Protein AF-A0AAD4LFK9-F1 (afdb_monomer_lite)

Sequence (210 aa):
TTLLSSLNGTLADVFTIARNAVVAPTNGTGQPLILGDGSAGNPASIGIAVLIANWTGLCGENYAAVATTQVEYLFGPAVPKTEDGAISHRVSEVSSGALDSVYMVPPFLAYYGITSGNQSMLQEAYNWWVKLYRSYLSNTSVGGLWRHTVLGVNGTDKGHWSTGNAWAAAGMLCVLGTLKSSSFSRNFEGQIKDLGDWVAEIHSVMYPNL

Secondary structure (DSSP, 8-state):
-PPPHHHHHHTHHHHHHHHHHHHS---SSS--SSSS-SBSSHHHHHHHHHHHHHHHT--SS-HHHHHHHHHHHHHSTTS-B-TTSPBPSBSSS--TT-TTHHHHSHHHHHHHHHHTT-HHHHHHHHHHIIIIIIHHTEEGGGTSEEPSB-S-SS--B----HHHHHHHHHHHHHHHHHHHHSTTGGGGHHHHHHHHHHHHHHHHHHGGG-

Radius of gyration: 17.34 Å; chains: 1; bounding box: 46×36×46 Å

Structure (mmCIF, N/CA/C/O backbone):
data_AF-A0AAD4LFK9-F1
#
_entry.id   AF-A0AAD4LFK9-F1
#
loop_
_atom_site.group_PDB
_atom_site.id
_atom_site.type_symbol
_atom_site.label_atom_id
_atom_site.label_alt_id
_atom_site.label_comp_id
_atom_site.label_asym_id
_atom_site.label_entity_id
_atom_site.label_seq_id
_atom_site.pdbx_PDB_ins_code
_atom_site.Cartn_x
_atom_site.Cartn_y
_atom_site.Cartn_z
_atom_site.occupancy
_atom_site.B_iso_or_equiv
_atom_site.auth_seq_id
_atom_site.auth_comp_id
_atom_site.auth_asym_id
_atom_site.auth_atom_id
_atom_site.pdbx_PDB_model_num
ATOM 1 N N . THR A 1 1 ? -20.722 -5.242 18.296 1.00 45.94 1 THR A N 1
ATOM 2 C CA . THR A 1 1 ? -21.266 -6.423 17.591 1.00 45.94 1 THR A CA 1
ATOM 3 C C . THR A 1 1 ? -20.275 -7.542 17.778 1.00 45.94 1 THR A C 1
ATOM 5 O O . THR A 1 1 ? -19.135 -7.392 17.372 1.00 45.94 1 THR A O 1
ATOM 8 N N . THR A 1 2 ? -20.643 -8.598 18.494 1.00 49.62 2 THR A N 1
ATOM 9 C CA . THR A 1 2 ? -19.771 -9.753 18.741 1.00 49.62 2 THR A CA 1
ATOM 10 C C . THR A 1 2 ? -19.582 -10.517 17.428 1.00 49.62 2 THR A C 1
ATOM 12 O O . THR A 1 2 ? -20.572 -10.872 16.789 1.00 49.62 2 THR A O 1
ATOM 15 N N . LEU A 1 3 ? -18.334 -10.731 17.000 1.00 56.16 3 LEU A N 1
ATOM 16 C CA . LEU A 1 3 ? -17.994 -11.568 15.843 1.00 56.16 3 LEU A CA 1
ATOM 17 C C . LEU A 1 3 ? -18.657 -12.951 15.955 1.00 56.16 3 LEU A C 1
ATOM 19 O O . LEU A 1 3 ? -18.637 -13.567 17.021 1.00 56.16 3 LEU A O 1
ATOM 23 N N . LEU A 1 4 ? -19.194 -13.463 14.843 1.00 59.72 4 LEU A N 1
ATOM 24 C CA . LEU A 1 4 ? -19.623 -14.862 14.735 1.00 59.72 4 LEU A CA 1
ATOM 25 C C . LEU A 1 4 ? -18.446 -15.787 15.091 1.00 59.72 4 LEU A C 1
ATOM 27 O O . LEU A 1 4 ? -17.321 -15.579 14.637 1.00 59.72 4 LEU A O 1
ATOM 31 N N . SER A 1 5 ? -18.701 -16.829 15.882 1.00 58.75 5 SER A N 1
ATOM 32 C CA . SER A 1 5 ? -17.669 -17.750 16.385 1.00 58.75 5 SER A CA 1
ATOM 33 C C . SER A 1 5 ? -16.844 -18.425 15.280 1.00 58.75 5 SER A C 1
ATOM 35 O O . SER A 1 5 ? -15.667 -18.710 15.488 1.00 58.75 5 SER A O 1
ATOM 37 N N . SER A 1 6 ? -17.422 -18.625 14.092 1.00 60.66 6 SER A N 1
ATOM 38 C CA . SER A 1 6 ? -16.736 -19.163 12.911 1.00 60.66 6 SER A CA 1
ATOM 39 C C . SER A 1 6 ? -15.707 -18.197 12.311 1.00 60.66 6 SER A C 1
ATOM 41 O O . SER A 1 6 ? -14.614 -18.626 11.950 1.00 60.66 6 SER A O 1
ATOM 43 N N . LEU A 1 7 ? -16.014 -16.895 12.271 1.00 63.47 7 LEU A N 1
ATOM 44 C CA . LEU A 1 7 ? -15.090 -15.843 11.827 1.00 63.47 7 LEU A CA 1
ATOM 45 C C . LEU A 1 7 ? -13.902 -15.692 12.787 1.00 63.47 7 LEU A C 1
ATOM 47 O O . LEU A 1 7 ? -12.786 -15.410 12.355 1.00 63.47 7 LEU A O 1
ATOM 51 N N . ASN A 1 8 ? -14.129 -15.929 14.082 1.00 66.56 8 ASN A N 1
ATOM 52 C CA . ASN A 1 8 ? -13.075 -15.896 15.095 1.00 66.56 8 ASN A CA 1
ATOM 53 C C . ASN A 1 8 ? -12.045 -17.028 14.908 1.00 66.56 8 ASN A C 1
ATOM 55 O O . ASN A 1 8 ? -10.863 -16.824 15.158 1.00 66.56 8 ASN A O 1
ATOM 59 N N . GLY A 1 9 ? -12.476 -18.202 14.428 1.00 72.00 9 GLY A N 1
ATOM 60 C CA . GLY A 1 9 ? -11.576 -19.317 14.118 1.00 72.00 9 GLY A CA 1
ATOM 61 C C . GLY A 1 9 ? -10.715 -19.064 12.879 1.00 72.00 9 GLY A C 1
ATOM 62 O O . GLY A 1 9 ? -9.516 -19.316 12.904 1.00 72.00 9 GLY A O 1
ATOM 63 N N . THR A 1 10 ? -11.297 -18.508 11.811 1.00 80.50 10 THR A N 1
ATOM 64 C CA . THR A 1 10 ? -10.566 -18.222 10.562 1.00 80.50 10 THR A CA 1
ATOM 65 C C . THR A 1 10 ? -9.585 -17.056 10.675 1.00 80.50 10 THR A C 1
ATOM 67 O O . THR A 1 10 ? -8.617 -17.001 9.926 1.00 80.50 10 THR A O 1
ATOM 70 N N . LEU A 1 11 ? -9.837 -16.111 11.587 1.00 86.12 11 LEU A N 1
ATOM 71 C CA . LEU A 1 11 ? -9.004 -14.919 11.791 1.00 86.12 11 LEU A CA 1
ATOM 72 C C . LEU A 1 11 ? -8.080 -15.029 13.009 1.00 86.12 11 LEU A C 1
ATOM 74 O O . LEU A 1 11 ? -7.423 -14.049 13.351 1.00 86.12 11 LEU A O 1
ATOM 78 N N . ALA A 1 12 ? -8.009 -16.192 13.664 1.00 86.50 12 ALA A N 1
ATOM 79 C CA . ALA A 1 12 ? -7.273 -16.363 14.917 1.00 86.50 12 ALA A CA 1
ATOM 80 C C . ALA A 1 12 ? -5.802 -15.917 14.813 1.00 86.50 12 ALA A C 1
ATOM 82 O O . ALA A 1 12 ? -5.316 -15.181 15.676 1.00 86.50 12 ALA A O 1
ATOM 83 N N . ASP A 1 13 ? -5.121 -16.285 13.727 1.00 88.81 13 ASP A N 1
ATOM 84 C CA . ASP A 1 13 ? -3.730 -15.888 13.489 1.00 88.81 13 ASP A CA 1
ATOM 85 C C . ASP A 1 13 ? -3.608 -14.380 13.233 1.00 88.81 13 ASP A C 1
ATOM 87 O O . ASP A 1 13 ? -2.748 -13.717 13.812 1.00 88.81 13 ASP A O 1
ATOM 91 N N . VAL A 1 14 ? -4.523 -13.803 12.446 1.00 89.00 14 VAL A N 1
ATOM 92 C CA . VAL A 1 14 ? -4.570 -12.356 12.160 1.00 89.00 14 VAL A CA 1
ATOM 93 C C . VAL A 1 14 ? -4.784 -11.556 13.445 1.00 89.00 14 VAL A C 1
ATOM 95 O O . VAL A 1 14 ? -4.096 -10.567 13.690 1.00 89.00 14 VAL A O 1
ATOM 98 N N . PHE A 1 15 ? -5.702 -12.000 14.302 1.00 89.81 15 PHE A N 1
ATOM 99 C CA . PHE A 1 15 ? -5.966 -11.380 15.597 1.00 89.81 15 PHE A CA 1
ATOM 100 C C . PHE A 1 15 ? -4.790 -11.527 16.559 1.00 89.81 15 PHE A C 1
ATOM 102 O O . PHE A 1 15 ? -4.507 -10.601 17.317 1.00 89.81 15 PHE A O 1
ATOM 109 N N . THR A 1 16 ? -4.076 -12.651 16.512 1.00 89.81 16 THR A N 1
ATOM 110 C CA . THR A 1 16 ? -2.860 -12.855 17.307 1.00 89.81 16 THR A CA 1
ATOM 111 C C . THR A 1 16 ? -1.756 -11.895 16.872 1.00 89.81 16 THR A C 1
ATOM 113 O O . THR A 1 16 ? -1.166 -11.224 17.716 1.00 89.81 16 THR A O 1
ATOM 116 N N . ILE A 1 17 ? -1.530 -11.752 15.563 1.00 88.12 17 ILE A N 1
ATOM 117 C CA . ILE A 1 17 ? -0.579 -10.783 15.003 1.00 88.12 17 ILE A CA 1
ATOM 118 C C . ILE A 1 17 ? -0.957 -9.355 15.416 1.00 88.12 17 ILE A C 1
ATOM 120 O O . ILE A 1 17 ? -0.107 -8.619 15.914 1.00 88.12 17 ILE A O 1
ATOM 124 N N . ALA A 1 18 ? -2.230 -8.977 15.266 1.00 87.75 18 ALA A N 1
ATOM 125 C CA . ALA A 1 18 ? -2.712 -7.645 15.621 1.00 87.75 18 ALA A CA 1
ATOM 126 C C . ALA A 1 18 ? -2.507 -7.333 17.110 1.00 87.75 18 ALA A C 1
ATOM 128 O O . ALA A 1 18 ? -2.005 -6.262 17.442 1.00 87.75 18 ALA A O 1
ATOM 129 N N . ARG A 1 19 ? -2.844 -8.269 18.008 1.00 87.81 19 ARG A N 1
ATOM 130 C CA . ARG A 1 19 ? -2.604 -8.105 19.450 1.00 87.81 19 ARG A CA 1
ATOM 131 C C . ARG A 1 19 ? -1.126 -7.926 19.744 1.00 87.81 19 ARG A C 1
ATOM 133 O O . ARG A 1 19 ? -0.772 -6.956 20.398 1.00 87.81 19 ARG A O 1
ATOM 140 N N . ASN A 1 20 ? -0.279 -8.813 19.225 1.00 86.56 20 ASN A N 1
ATOM 141 C CA . ASN A 1 20 ? 1.163 -8.763 19.461 1.00 86.56 20 ASN A CA 1
ATOM 142 C C . ASN A 1 20 ? 1.777 -7.439 18.991 1.00 86.56 20 ASN A C 1
ATOM 144 O O . ASN A 1 20 ? 2.646 -6.902 19.670 1.00 86.56 20 ASN A O 1
ATOM 148 N N . ALA A 1 21 ? 1.304 -6.900 17.866 1.00 82.94 21 ALA A N 1
ATOM 149 C CA . ALA A 1 21 ? 1.759 -5.615 17.346 1.00 82.94 21 ALA A CA 1
ATOM 150 C C . ALA A 1 21 ? 1.307 -4.428 18.213 1.00 82.94 21 ALA A C 1
ATOM 152 O O . ALA A 1 21 ? 2.062 -3.480 18.385 1.00 82.94 21 ALA A O 1
ATOM 153 N N . VAL A 1 22 ? 0.095 -4.476 18.777 1.00 81.94 22 VAL A N 1
ATOM 154 C CA . VAL A 1 22 ? -0.440 -3.394 19.621 1.00 81.94 22 VAL A CA 1
ATOM 155 C C . VAL A 1 22 ? 0.156 -3.402 21.031 1.00 81.94 22 VAL A C 1
ATOM 157 O O . VAL A 1 22 ? 0.395 -2.336 21.591 1.00 81.94 22 VAL A O 1
ATOM 160 N N . VAL A 1 23 ? 0.426 -4.580 21.605 1.00 78.62 23 VAL A N 1
ATOM 161 C CA . VAL A 1 23 ? 1.016 -4.692 22.954 1.00 78.62 23 VAL A CA 1
ATOM 162 C C . VAL A 1 23 ? 2.539 -4.570 22.961 1.00 78.62 23 VAL A C 1
ATOM 164 O O . VAL A 1 23 ? 3.144 -4.490 24.033 1.00 78.62 23 VAL A O 1
ATOM 167 N N . ALA A 1 24 ? 3.180 -4.590 21.788 1.00 70.44 24 ALA A N 1
ATOM 168 C CA . ALA A 1 24 ? 4.609 -4.344 21.684 1.00 70.44 24 ALA A CA 1
ATOM 169 C C . ALA A 1 24 ? 4.929 -2.947 22.252 1.00 70.44 24 ALA A C 1
ATOM 171 O O . ALA A 1 24 ? 4.166 -2.011 22.012 1.00 70.44 24 ALA A O 1
ATOM 172 N N . PRO A 1 25 ? 6.034 -2.764 23.000 1.00 56.56 25 PRO A N 1
ATOM 173 C CA . PRO A 1 25 ? 6.361 -1.470 23.591 1.00 56.56 25 PRO A CA 1
ATOM 174 C C . PRO A 1 25 ? 6.602 -0.405 22.511 1.00 56.56 25 PRO A C 1
ATOM 176 O O . PRO A 1 25 ? 7.711 -0.254 22.006 1.00 56.56 25 PRO A O 1
ATOM 179 N N . THR A 1 26 ? 5.574 0.362 22.157 1.00 58.59 26 THR A N 1
ATOM 180 C CA . THR A 1 26 ? 5.714 1.580 21.358 1.00 58.59 26 THR A CA 1
ATOM 181 C C . THR A 1 26 ? 5.963 2.734 22.324 1.00 58.59 26 THR A C 1
ATOM 183 O O . THR A 1 26 ? 5.065 3.129 23.068 1.00 58.59 26 THR A O 1
ATOM 186 N N . ASN A 1 27 ? 7.184 3.273 22.359 1.00 46.53 27 ASN A N 1
ATOM 187 C CA . ASN A 1 27 ? 7.588 4.355 23.273 1.00 46.53 27 ASN A CA 1
ATOM 188 C C . ASN A 1 27 ? 7.007 5.741 22.889 1.00 46.53 27 ASN A C 1
ATOM 190 O O . ASN A 1 27 ? 7.732 6.734 22.857 1.00 46.53 27 ASN A O 1
ATOM 194 N N . GLY A 1 28 ? 5.704 5.829 22.607 1.00 52.28 28 GLY A N 1
ATOM 195 C CA . GLY A 1 28 ? 4.981 7.087 22.397 1.00 52.28 28 GLY A CA 1
ATOM 196 C C . GLY A 1 28 ? 4.265 7.211 21.050 1.00 52.28 28 GLY A C 1
ATOM 197 O O . GLY A 1 28 ? 4.300 6.316 20.208 1.00 52.28 28 GLY A O 1
ATOM 198 N N . THR A 1 29 ? 3.596 8.352 20.871 1.00 55.44 29 THR A N 1
ATOM 199 C CA . THR A 1 29 ? 2.957 8.768 19.617 1.00 55.44 29 THR A CA 1
ATOM 200 C C . THR A 1 29 ? 4.002 8.975 18.515 1.00 55.44 29 THR A C 1
ATOM 202 O O . THR A 1 29 ? 5.110 9.444 18.769 1.00 55.44 29 THR A O 1
ATOM 205 N N . GLY A 1 30 ? 3.655 8.617 17.276 1.00 61.88 30 GLY A N 1
ATOM 206 C CA . GLY A 1 30 ? 4.554 8.718 16.122 1.00 61.88 30 GLY A CA 1
ATOM 207 C C . GLY A 1 30 ? 5.675 7.671 16.089 1.00 61.88 30 GLY A C 1
ATOM 208 O O . GLY A 1 30 ? 6.791 8.001 15.699 1.00 61.88 30 GLY A O 1
ATOM 209 N N . GLN A 1 31 ? 5.403 6.431 16.503 1.00 71.81 31 GLN A N 1
ATOM 210 C CA . GLN A 1 31 ? 6.317 5.284 16.384 1.00 71.81 31 GLN A CA 1
ATOM 211 C C . GLN A 1 31 ? 5.733 4.219 15.439 1.00 71.81 31 GLN A C 1
ATOM 213 O O . GLN A 1 31 ? 4.508 4.127 15.320 1.00 71.81 31 GLN A O 1
ATOM 218 N N . PRO A 1 32 ? 6.569 3.402 14.773 1.00 77.44 32 PRO A N 1
ATOM 219 C CA . PRO A 1 32 ? 6.080 2.287 13.977 1.00 77.44 32 PRO A CA 1
ATOM 220 C C . PRO A 1 32 ? 5.526 1.158 14.860 1.00 77.44 32 PRO A C 1
ATOM 222 O O . PRO A 1 32 ? 5.941 0.987 16.004 1.00 77.44 32 PRO A O 1
ATOM 225 N N . LEU A 1 33 ? 4.655 0.329 14.279 1.00 79.00 33 LEU A N 1
ATOM 226 C CA . LEU A 1 33 ? 4.078 -0.885 14.873 1.00 79.00 33 LEU A CA 1
ATOM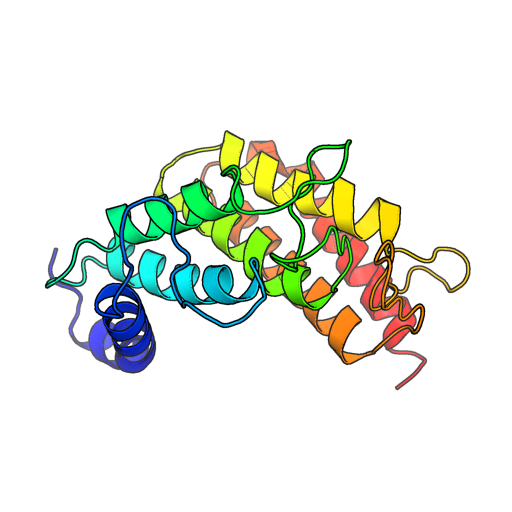 227 C C . LEU A 1 33 ? 5.133 -1.883 15.369 1.00 79.00 33 LEU A C 1
ATOM 229 O O . LEU A 1 33 ? 4.883 -2.636 16.303 1.00 79.00 33 LEU A O 1
ATOM 233 N N . ILE A 1 34 ? 6.306 -1.901 14.735 1.00 78.69 34 ILE A N 1
ATOM 234 C CA . ILE A 1 34 ? 7.463 -2.687 15.159 1.00 78.69 34 ILE A CA 1
ATOM 235 C C . ILE A 1 34 ? 8.686 -1.774 15.183 1.00 78.69 34 ILE A C 1
ATOM 237 O O . ILE A 1 34 ? 9.024 -1.144 14.180 1.00 78.69 34 ILE A O 1
ATOM 241 N N . LEU A 1 35 ? 9.361 -1.728 16.333 1.00 72.62 35 LEU A N 1
ATOM 242 C CA . LEU A 1 35 ? 10.608 -0.991 16.519 1.00 72.62 35 LEU A CA 1
ATOM 243 C C . LEU A 1 35 ? 11.819 -1.795 16.029 1.00 72.62 35 LEU A C 1
ATOM 245 O O . LEU A 1 35 ? 11.855 -3.018 16.128 1.00 72.62 35 LEU A O 1
ATOM 249 N N . GLY A 1 36 ? 12.854 -1.083 15.580 1.00 68.06 36 GLY A N 1
ATOM 250 C CA . GLY A 1 36 ? 14.185 -1.659 15.350 1.00 68.06 36 GLY A CA 1
ATOM 251 C C . GLY A 1 36 ? 14.397 -2.351 14.003 1.00 68.06 36 GLY A C 1
ATOM 252 O O . GLY A 1 36 ? 15.495 -2.836 13.759 1.00 68.06 36 GLY A O 1
ATOM 253 N N . ASP A 1 37 ? 13.406 -2.350 13.110 1.00 63.00 37 ASP A N 1
ATOM 254 C CA . ASP A 1 37 ? 13.526 -3.002 11.797 1.00 63.00 37 ASP A CA 1
ATOM 255 C C . ASP A 1 37 ? 14.393 -2.211 10.792 1.00 63.00 37 ASP A C 1
ATOM 257 O O . ASP A 1 37 ? 14.810 -2.715 9.754 1.00 63.00 37 ASP A O 1
ATOM 261 N N . GLY A 1 38 ? 14.662 -0.928 11.061 1.00 68.75 38 GLY A N 1
ATOM 262 C CA . GLY A 1 38 ? 15.404 -0.050 10.141 1.00 68.75 38 GLY A CA 1
ATOM 263 C C . GLY A 1 38 ? 14.660 0.279 8.832 1.00 68.75 38 GLY A C 1
ATOM 264 O O . GLY A 1 38 ? 15.111 1.142 8.071 1.00 68.75 38 GLY A O 1
ATOM 265 N N . SER A 1 39 ? 13.509 -0.357 8.587 1.00 74.44 39 SER A N 1
ATOM 266 C CA . SER A 1 39 ? 12.544 -0.036 7.539 1.00 74.44 39 SER A CA 1
ATOM 267 C C . SER A 1 39 ? 11.357 0.731 8.117 1.00 74.44 39 SER A C 1
ATOM 269 O O . SER A 1 39 ? 10.773 0.339 9.125 1.00 74.44 39 SER A O 1
ATOM 271 N N . ALA A 1 40 ? 10.970 1.814 7.450 1.00 74.25 40 ALA A N 1
ATOM 272 C CA . ALA A 1 40 ? 9.732 2.524 7.736 1.00 74.25 40 ALA A CA 1
ATOM 273 C C . ALA A 1 40 ? 8.511 1.802 7.146 1.00 74.25 40 ALA A C 1
ATOM 275 O O . ALA A 1 40 ? 7.401 1.933 7.662 1.00 74.25 40 ALA A O 1
ATOM 276 N N . GLY A 1 41 ? 8.712 1.044 6.061 1.00 74.12 41 GLY A N 1
ATOM 277 C CA . GLY A 1 41 ? 7.631 0.422 5.305 1.00 74.12 41 GLY A CA 1
ATOM 278 C C . GLY A 1 41 ? 7.171 -0.917 5.869 1.00 74.12 41 GLY A C 1
ATOM 279 O O . GLY A 1 41 ? 5.972 -1.172 5.914 1.00 74.12 41 GLY A O 1
ATOM 280 N N . ASN A 1 42 ? 8.091 -1.764 6.333 1.00 79.62 42 ASN A N 1
ATOM 281 C CA . ASN A 1 42 ? 7.749 -3.112 6.796 1.00 79.62 42 ASN A CA 1
ATOM 282 C C . ASN A 1 42 ? 6.744 -3.125 7.961 1.00 79.62 42 ASN A C 1
ATOM 284 O O . ASN A 1 42 ? 5.785 -3.899 7.874 1.00 79.62 42 ASN A O 1
ATOM 288 N N . PRO A 1 43 ? 6.852 -2.254 8.990 1.00 83.31 43 PRO A N 1
ATOM 289 C CA . PRO A 1 43 ? 5.854 -2.207 10.057 1.00 83.31 43 PRO A CA 1
ATOM 290 C C . PRO A 1 43 ? 4.435 -1.909 9.549 1.00 83.31 43 PRO A C 1
ATOM 292 O O . PRO A 1 43 ? 3.465 -2.407 10.115 1.00 83.31 43 PRO A O 1
ATOM 295 N N . ALA A 1 44 ? 4.294 -1.160 8.448 1.00 85.38 44 ALA A N 1
ATOM 296 C CA . ALA A 1 44 ? 2.993 -0.820 7.873 1.00 85.38 44 ALA A CA 1
ATOM 297 C C . ALA A 1 44 ? 2.223 -2.048 7.358 1.00 85.38 44 ALA A C 1
ATOM 299 O O . ALA A 1 44 ? 0.998 -2.081 7.458 1.00 85.38 44 ALA A O 1
ATOM 300 N N . SER A 1 45 ? 2.920 -3.087 6.886 1.00 86.12 45 SER A N 1
ATOM 301 C CA . SER A 1 45 ? 2.285 -4.310 6.369 1.00 86.12 45 SER A CA 1
ATOM 302 C C . SER A 1 45 ? 1.441 -5.038 7.422 1.00 86.12 45 SER A C 1
ATOM 304 O O . SER A 1 45 ? 0.354 -5.540 7.131 1.00 86.12 45 SER A O 1
ATOM 306 N N . ILE A 1 46 ? 1.893 -5.010 8.678 1.00 87.62 46 ILE A N 1
ATOM 307 C CA . ILE A 1 46 ? 1.195 -5.581 9.837 1.00 87.62 46 ILE A CA 1
ATOM 308 C C . ILE A 1 46 ? -0.043 -4.753 10.194 1.00 87.62 46 ILE A C 1
ATOM 310 O O . ILE A 1 46 ? -1.017 -5.276 10.739 1.00 87.62 46 ILE A O 1
ATOM 314 N N . GLY A 1 47 ? -0.058 -3.475 9.813 1.00 86.69 47 GLY A N 1
ATOM 315 C CA . GLY A 1 47 ? -1.185 -2.578 10.017 1.00 86.69 47 GLY A CA 1
ATOM 316 C C . GLY A 1 47 ? -2.482 -3.073 9.373 1.00 86.69 47 GLY A C 1
ATOM 317 O O . GLY A 1 47 ? -3.556 -2.768 9.881 1.00 86.69 47 GLY A O 1
ATOM 318 N N . ILE A 1 48 ? -2.423 -3.905 8.326 1.00 89.62 48 ILE A N 1
ATOM 319 C CA . ILE A 1 48 ? -3.624 -4.530 7.743 1.00 89.62 48 ILE A CA 1
ATOM 320 C C . ILE A 1 48 ? -4.301 -5.463 8.759 1.00 89.62 48 ILE A C 1
ATOM 322 O O . ILE A 1 48 ? -5.521 -5.421 8.908 1.00 89.62 48 ILE A O 1
ATOM 326 N N . ALA A 1 49 ? -3.530 -6.256 9.513 1.00 89.50 49 ALA A N 1
ATOM 327 C CA . ALA A 1 49 ? -4.074 -7.119 10.562 1.00 89.50 49 ALA A CA 1
ATOM 328 C C . ALA A 1 49 ? -4.718 -6.295 11.689 1.00 89.50 49 ALA A C 1
ATOM 330 O O . ALA A 1 49 ? -5.807 -6.628 12.158 1.00 89.50 49 ALA A O 1
ATOM 331 N N . VAL A 1 50 ? -4.085 -5.179 12.069 1.00 89.19 50 VAL A N 1
ATOM 332 C CA . VAL A 1 50 ? -4.615 -4.222 13.057 1.00 89.19 50 VAL A CA 1
ATOM 333 C C . VAL A 1 50 ? -5.930 -3.598 12.571 1.00 89.19 50 VAL A C 1
ATOM 335 O O . VAL A 1 50 ? -6.896 -3.520 13.330 1.00 89.19 50 VAL A O 1
ATOM 338 N N . LEU A 1 51 ? -6.015 -3.221 11.293 1.00 89.44 51 LEU A N 1
ATOM 339 C CA . LEU A 1 51 ? -7.238 -2.689 10.688 1.00 89.44 51 LEU A CA 1
ATOM 340 C C . LEU A 1 51 ? -8.364 -3.727 10.629 1.00 89.44 51 LEU A C 1
ATOM 342 O O . LEU A 1 51 ? -9.509 -3.388 10.923 1.00 89.44 51 LEU A O 1
ATOM 346 N N . ILE A 1 52 ? -8.058 -4.987 10.305 1.00 89.00 52 ILE A N 1
ATOM 347 C CA . ILE A 1 52 ? -9.036 -6.087 10.329 1.00 89.00 52 ILE A CA 1
ATOM 348 C C . ILE A 1 52 ? -9.531 -6.331 11.759 1.00 89.00 52 ILE A C 1
ATOM 350 O O . ILE A 1 52 ? -10.737 -6.450 11.976 1.00 89.00 52 ILE A O 1
ATOM 354 N N . ALA A 1 53 ? -8.633 -6.362 12.746 1.00 88.00 53 ALA A N 1
ATOM 355 C CA . ALA A 1 53 ? -9.001 -6.486 14.156 1.00 88.00 53 ALA A CA 1
ATOM 356 C C . ALA A 1 53 ? -9.943 -5.354 14.598 1.00 88.00 53 ALA A C 1
ATOM 358 O O . ALA A 1 53 ? -10.980 -5.617 15.207 1.00 88.00 53 ALA A O 1
ATOM 359 N N . ASN A 1 54 ? -9.643 -4.112 14.208 1.00 88.31 54 ASN A N 1
ATOM 360 C CA . ASN A 1 54 ? -10.508 -2.968 14.480 1.00 88.31 54 ASN A CA 1
ATOM 361 C C . ASN A 1 54 ? -11.882 -3.098 13.798 1.00 88.31 54 ASN A C 1
ATOM 363 O O . ASN A 1 54 ? -12.918 -2.979 14.447 1.00 88.31 54 ASN A O 1
ATOM 367 N N . TRP A 1 55 ? -11.895 -3.372 12.490 1.00 86.25 55 TRP A N 1
ATOM 368 C CA . TRP A 1 55 ? -13.117 -3.446 11.684 1.00 86.25 55 TRP A CA 1
ATOM 369 C C . TRP A 1 55 ? -14.065 -4.553 12.150 1.00 86.25 55 TRP A C 1
ATOM 371 O O . TRP A 1 55 ? -15.283 -4.388 12.151 1.00 86.25 55 TRP A O 1
ATOM 381 N N . THR A 1 56 ? -13.502 -5.676 12.586 1.00 86.19 56 THR A N 1
ATOM 382 C CA . THR A 1 56 ? -14.272 -6.816 13.084 1.00 86.19 56 THR A CA 1
ATOM 383 C C . THR A 1 56 ? -14.708 -6.667 14.547 1.00 86.19 56 THR A C 1
ATOM 385 O O . THR A 1 56 ? -15.534 -7.447 15.021 1.00 86.19 56 THR A O 1
ATOM 388 N N . GLY A 1 57 ? -14.223 -5.644 15.257 1.00 83.44 57 GLY A N 1
ATOM 389 C CA . GLY A 1 57 ? -14.599 -5.363 16.641 1.00 83.44 57 GLY A CA 1
ATOM 390 C C . GLY A 1 57 ? -13.892 -6.251 17.665 1.00 83.44 57 GLY A C 1
ATOM 391 O O . GLY A 1 57 ? -14.480 -6.565 18.703 1.00 83.44 57 GLY A O 1
ATOM 392 N N . LEU A 1 58 ? -12.653 -6.671 17.385 1.00 84.00 58 LEU A N 1
ATOM 393 C CA . LEU A 1 58 ? -11.818 -7.367 18.360 1.00 84.00 58 LEU A CA 1
ATOM 394 C C . LEU A 1 58 ? -11.649 -6.488 19.607 1.00 84.00 58 LEU A C 1
ATOM 396 O O . LEU A 1 58 ? -11.258 -5.327 19.523 1.00 84.00 58 LEU A O 1
ATOM 400 N N . CYS A 1 59 ? -11.958 -7.038 20.776 1.00 80.94 59 CYS A N 1
ATOM 401 C CA . CYS A 1 59 ? -11.856 -6.333 22.048 1.00 80.94 59 CYS A CA 1
ATOM 402 C C . CYS A 1 59 ? -10.457 -6.466 22.678 1.00 80.94 59 CYS A C 1
ATOM 404 O O . CYS A 1 59 ? -9.663 -7.330 22.299 1.00 80.94 59 CYS A O 1
ATOM 406 N N . GLY A 1 60 ? -10.177 -5.605 23.660 1.00 81.06 60 GLY A N 1
ATOM 407 C CA . GLY A 1 60 ? -8.973 -5.651 24.498 1.00 81.06 60 GLY A CA 1
ATOM 408 C C . GLY A 1 60 ? -7.987 -4.512 24.259 1.00 81.06 60 GLY A C 1
ATOM 409 O O . GLY A 1 60 ? -7.303 -4.136 25.196 1.00 81.06 60 GLY A O 1
ATOM 410 N N . GLU A 1 61 ? -7.969 -3.916 23.064 1.00 83.56 61 GLU A N 1
ATOM 411 C CA . GLU A 1 61 ? -6.986 -2.893 22.688 1.00 83.56 61 GLU A CA 1
ATOM 412 C C . GLU A 1 61 ? -7.592 -1.808 21.786 1.00 83.56 61 GLU A C 1
ATOM 414 O O . GLU A 1 61 ? -8.634 -2.014 21.156 1.00 83.56 61 GLU A O 1
ATOM 419 N N . ASN A 1 62 ? -6.926 -0.651 21.682 1.00 85.31 62 ASN A N 1
ATOM 420 C CA . ASN A 1 62 ? -7.335 0.438 20.787 1.00 85.31 62 ASN A CA 1
ATOM 421 C C . ASN A 1 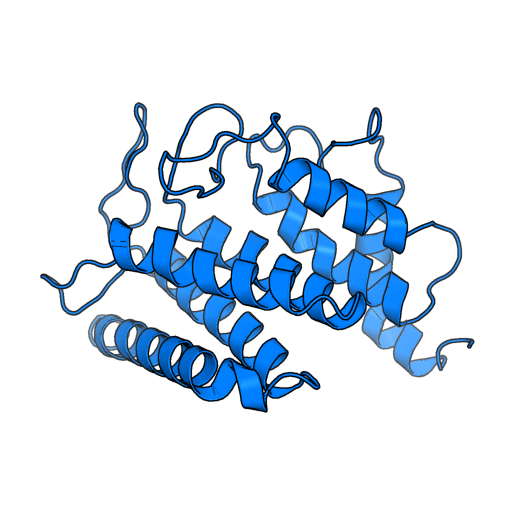62 ? -6.663 0.325 19.407 1.00 85.31 62 ASN A C 1
ATOM 423 O O . ASN A 1 62 ? -5.791 1.117 19.045 1.00 85.31 62 ASN A O 1
ATOM 427 N N . TYR A 1 63 ? -7.093 -0.666 18.626 1.00 87.44 63 TYR A N 1
ATOM 428 C CA . TYR A 1 63 ? -6.546 -0.944 17.294 1.00 87.44 63 TYR A CA 1
ATOM 429 C C . TYR A 1 63 ? -6.644 0.258 16.337 1.00 87.44 63 TYR A C 1
ATOM 431 O O . TYR A 1 63 ? -5.719 0.500 15.563 1.00 87.44 63 TYR A O 1
ATOM 439 N N . ALA A 1 64 ? -7.729 1.040 16.405 1.00 85.75 64 ALA A N 1
ATOM 440 C CA . ALA A 1 64 ? -7.891 2.247 15.594 1.00 85.75 64 ALA A CA 1
ATOM 441 C C . ALA A 1 64 ? -6.797 3.286 15.878 1.00 85.75 64 ALA A C 1
ATOM 443 O O . ALA A 1 64 ? -6.167 3.775 14.944 1.00 85.75 64 ALA A O 1
ATOM 444 N N . ALA A 1 65 ? -6.542 3.600 17.154 1.00 85.69 65 ALA A N 1
ATOM 445 C CA . ALA A 1 65 ? -5.525 4.582 17.525 1.00 85.69 65 ALA A CA 1
ATOM 446 C C . ALA A 1 65 ? -4.123 4.146 17.088 1.00 85.69 65 ALA A C 1
ATOM 448 O O . ALA A 1 65 ? -3.368 4.955 16.555 1.00 85.69 65 ALA A O 1
ATOM 449 N N . VAL A 1 66 ? -3.798 2.861 17.244 1.00 85.88 66 VAL A N 1
ATOM 450 C CA . VAL A 1 66 ? -2.490 2.333 16.841 1.00 85.88 66 VAL A CA 1
ATOM 451 C C . VAL A 1 66 ? -2.318 2.363 15.319 1.00 85.88 66 VAL A C 1
ATOM 453 O O . VAL A 1 66 ? -1.260 2.757 14.828 1.00 85.88 66 VAL A O 1
ATOM 456 N N . ALA A 1 67 ? -3.360 2.023 14.551 1.00 87.38 67 ALA A N 1
ATOM 457 C CA . ALA A 1 67 ? -3.326 2.163 13.096 1.00 87.38 67 ALA A CA 1
ATOM 458 C C . ALA A 1 67 ? -3.100 3.627 12.673 1.00 87.38 67 ALA A C 1
ATOM 460 O O . ALA A 1 67 ? -2.291 3.888 11.783 1.00 87.38 67 ALA A O 1
ATOM 461 N N . THR A 1 68 ? -3.750 4.584 13.343 1.00 88.25 68 THR A N 1
ATOM 462 C CA . THR A 1 68 ? -3.520 6.019 13.119 1.00 88.25 68 THR A CA 1
ATOM 463 C C . THR A 1 68 ? -2.083 6.417 13.444 1.00 88.25 68 THR A C 1
ATOM 465 O O . THR A 1 68 ? -1.452 7.096 12.642 1.00 88.25 68 THR A O 1
ATOM 468 N N . THR A 1 69 ? -1.521 5.944 14.560 1.00 86.88 69 THR A N 1
ATOM 469 C CA . THR A 1 69 ? -0.124 6.218 14.932 1.00 86.88 69 THR A CA 1
ATOM 470 C C . THR A 1 69 ? 0.869 5.710 13.882 1.00 86.88 69 THR A C 1
ATOM 472 O O . THR A 1 69 ? 1.832 6.409 13.573 1.00 86.88 69 THR A O 1
ATOM 475 N N . GLN A 1 70 ? 0.619 4.54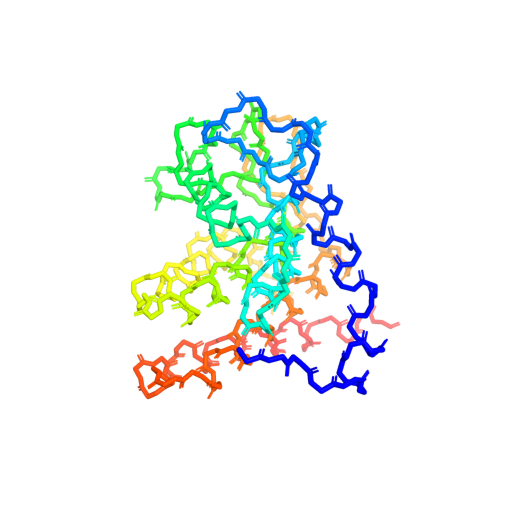9 13.266 1.00 87.06 70 GLN A N 1
ATOM 476 C CA . GLN A 1 70 ? 1.445 4.057 12.157 1.00 87.06 70 GLN A CA 1
ATOM 477 C C . GLN A 1 70 ? 1.367 4.976 10.928 1.00 87.06 70 GLN A C 1
ATOM 479 O O . GLN A 1 70 ? 2.384 5.228 10.281 1.00 87.06 70 GLN A O 1
ATOM 484 N N . VAL A 1 71 ? 0.176 5.481 10.592 1.00 87.31 71 VAL A N 1
ATOM 485 C CA . VAL A 1 71 ? 0.006 6.457 9.503 1.00 87.31 71 VAL A CA 1
ATOM 486 C C . VAL A 1 71 ? 0.749 7.754 9.836 1.00 87.31 71 VAL A C 1
ATOM 488 O O . VAL A 1 71 ? 1.528 8.243 9.022 1.00 87.31 71 VAL A O 1
ATOM 491 N N . GLU A 1 72 ? 0.578 8.287 11.044 1.00 87.44 72 GLU A N 1
ATOM 492 C CA . GLU A 1 72 ? 1.277 9.489 11.511 1.00 87.44 72 GLU A CA 1
ATOM 493 C C . GLU A 1 72 ? 2.797 9.319 11.501 1.00 87.44 72 GLU A C 1
ATOM 495 O O . GLU A 1 72 ? 3.507 10.252 11.138 1.00 87.44 72 GLU A O 1
ATOM 500 N N . TYR A 1 73 ? 3.304 8.134 11.844 1.00 85.12 73 TYR A N 1
ATOM 501 C CA . TYR A 1 73 ? 4.724 7.818 11.743 1.00 85.12 73 TYR A CA 1
ATOM 502 C C . TYR A 1 73 ? 5.216 7.906 10.294 1.00 85.12 73 TYR A C 1
ATOM 504 O O . TYR A 1 73 ? 6.183 8.616 10.023 1.00 85.12 73 TYR A O 1
ATOM 512 N N . LEU A 1 74 ? 4.517 7.250 9.360 1.00 83.75 74 LEU A N 1
ATOM 513 C CA . LEU A 1 74 ? 4.859 7.252 7.933 1.00 83.75 74 LEU A CA 1
ATOM 514 C C . LEU A 1 74 ? 4.891 8.673 7.351 1.00 83.75 74 LEU A C 1
ATOM 516 O O . LEU A 1 74 ? 5.842 9.049 6.666 1.00 83.75 74 LEU A O 1
ATOM 520 N N . PHE A 1 75 ? 3.873 9.485 7.640 1.00 84.62 75 PHE A N 1
ATOM 521 C CA . PHE A 1 75 ? 3.794 10.866 7.153 1.00 84.62 75 PHE A CA 1
ATOM 522 C C . PHE A 1 75 ? 4.575 11.867 8.013 1.00 84.62 75 PHE A C 1
ATOM 524 O O . PHE A 1 75 ? 4.766 13.015 7.602 1.00 84.62 75 PHE A O 1
ATOM 531 N N . GLY A 1 76 ? 5.076 11.445 9.168 1.00 82.94 76 GLY A N 1
ATOM 532 C CA . GLY A 1 76 ? 5.766 12.282 10.135 1.00 82.94 76 GLY A CA 1
ATOM 533 C C . GLY A 1 76 ? 7.185 12.685 9.721 1.00 82.94 76 GLY A C 1
ATOM 534 O O . GLY A 1 76 ? 7.670 12.326 8.643 1.00 82.94 76 GLY A O 1
ATOM 535 N N . PRO A 1 77 ? 7.876 13.453 10.581 1.00 79.69 77 PRO A N 1
ATOM 536 C CA . PRO A 1 77 ? 9.257 13.880 10.352 1.00 79.69 77 PRO A CA 1
ATOM 537 C C . PRO A 1 77 ? 10.276 12.748 10.550 1.00 79.69 77 PRO A C 1
ATOM 539 O O . PRO A 1 77 ? 11.420 12.881 10.131 1.00 79.69 77 PRO A O 1
ATOM 542 N N . ALA A 1 78 ? 9.873 11.648 11.194 1.00 77.56 78 ALA A N 1
ATOM 543 C CA . ALA A 1 78 ? 10.747 10.518 11.492 1.00 77.56 78 ALA A CA 1
ATOM 544 C C . ALA A 1 78 ? 11.127 9.700 10.249 1.00 77.56 78 ALA A C 1
ATOM 546 O O . ALA A 1 78 ? 12.118 8.973 10.292 1.00 77.56 78 ALA A O 1
ATOM 547 N N . VAL A 1 79 ? 10.358 9.809 9.158 1.00 79.12 79 VAL A N 1
ATOM 548 C CA . VAL A 1 79 ? 10.650 9.096 7.916 1.00 79.12 79 VAL A CA 1
ATOM 549 C C . VAL A 1 79 ? 11.080 10.081 6.826 1.00 79.12 79 VAL A C 1
ATOM 551 O O . VAL A 1 79 ? 10.320 11.006 6.507 1.00 79.12 79 VAL A O 1
ATOM 554 N N . PRO A 1 80 ? 12.282 9.901 6.238 1.00 75.38 80 PRO A N 1
ATOM 555 C CA . PRO A 1 80 ? 12.758 10.739 5.144 1.00 75.38 80 PRO A CA 1
ATOM 556 C C . PRO A 1 80 ? 11.786 10.716 3.967 1.00 75.38 80 PRO A C 1
ATOM 558 O O . PRO A 1 80 ? 11.195 9.678 3.673 1.00 75.38 80 PRO A O 1
ATOM 561 N N . LYS A 1 81 ? 11.648 11.843 3.267 1.00 76.81 81 LYS A N 1
ATOM 562 C CA . LYS A 1 81 ? 10.859 11.938 2.036 1.00 76.81 81 LYS A CA 1
ATOM 563 C C . LYS A 1 81 ? 11.718 12.499 0.907 1.00 76.81 81 LYS A C 1
ATOM 565 O O . LYS A 1 81 ? 12.612 13.304 1.159 1.00 76.81 81 LYS A O 1
ATOM 570 N N . THR A 1 82 ? 11.454 12.078 -0.321 1.00 71.56 82 THR A N 1
ATOM 571 C CA . THR A 1 82 ? 11.985 12.710 -1.532 1.00 71.56 82 THR A CA 1
ATOM 572 C C . THR A 1 82 ? 11.354 14.090 -1.740 1.00 71.56 82 THR A C 1
ATOM 574 O O . THR A 1 82 ? 10.313 14.410 -1.160 1.00 71.56 82 THR A O 1
ATOM 577 N N . GLU A 1 83 ? 11.967 14.915 -2.592 1.00 72.50 83 GLU A N 1
ATOM 578 C CA . GLU A 1 83 ? 11.482 16.271 -2.897 1.00 72.50 83 GLU A CA 1
ATOM 579 C C . GLU A 1 83 ? 10.060 16.293 -3.488 1.00 72.50 83 GLU A C 1
ATOM 581 O O . GLU A 1 83 ? 9.313 17.244 -3.277 1.00 72.50 83 GLU A O 1
ATOM 586 N N . ASP A 1 84 ? 9.650 15.229 -4.181 1.00 69.62 84 ASP A N 1
ATOM 587 C CA . ASP A 1 84 ? 8.306 15.061 -4.750 1.00 69.62 84 ASP A CA 1
ATOM 588 C C . ASP A 1 84 ? 7.272 14.484 -3.753 1.00 69.62 84 ASP A C 1
ATOM 590 O O . ASP A 1 84 ? 6.097 14.279 -4.102 1.00 69.62 84 ASP A O 1
ATOM 594 N N . GLY A 1 85 ? 7.689 14.297 -2.494 1.00 71.06 85 GLY A N 1
ATOM 595 C CA . GLY A 1 85 ? 6.838 13.974 -1.348 1.00 71.06 85 GLY A CA 1
ATOM 596 C C . GLY A 1 85 ? 6.796 12.498 -0.968 1.00 71.06 85 GLY A C 1
ATOM 597 O O . GLY A 1 85 ? 5.966 12.104 -0.148 1.00 71.06 85 GLY A O 1
ATOM 598 N N . ALA A 1 86 ? 7.666 11.669 -1.532 1.00 70.38 86 ALA A N 1
ATOM 599 C CA . ALA A 1 86 ? 7.586 10.239 -1.344 1.00 70.38 86 ALA A CA 1
ATOM 600 C C . ALA A 1 86 ? 8.437 9.730 -0.168 1.00 70.38 86 ALA A C 1
ATOM 602 O O . ALA A 1 86 ? 9.642 9.935 -0.103 1.00 70.38 86 ALA A O 1
ATOM 603 N N . ILE A 1 87 ? 7.789 9.059 0.780 1.00 75.12 87 ILE A N 1
ATOM 604 C CA . ILE A 1 87 ? 8.358 8.436 1.989 1.00 75.12 87 ILE A CA 1
ATOM 605 C C . ILE A 1 87 ? 9.394 7.345 1.620 1.00 75.12 87 ILE A C 1
ATOM 607 O O . ILE A 1 87 ? 9.222 6.498 0.741 1.00 75.12 87 ILE A O 1
ATOM 611 N N . SER A 1 88 ? 10.516 7.369 2.318 1.00 71.75 88 SER A N 1
ATOM 612 C CA . SER A 1 88 ? 11.589 6.403 2.149 1.00 71.75 88 SER A CA 1
ATOM 613 C C . SER A 1 88 ? 11.214 5.038 2.723 1.00 71.75 88 SER A C 1
ATOM 615 O O . SER A 1 88 ? 10.546 4.942 3.752 1.00 71.75 88 SER A O 1
ATOM 617 N N . HIS A 1 89 ? 11.712 3.967 2.098 1.00 71.12 89 HIS A N 1
ATOM 618 C CA . HIS A 1 89 ? 11.644 2.634 2.697 1.00 71.12 89 HIS A CA 1
ATOM 619 C C . HIS A 1 89 ? 12.479 2.536 3.975 1.00 71.12 89 HIS A C 1
ATOM 621 O O . HIS A 1 89 ? 12.085 1.848 4.910 1.00 71.12 89 HIS A O 1
ATOM 627 N N . ARG A 1 90 ? 13.642 3.197 4.020 1.00 68.38 90 ARG A N 1
ATOM 628 C CA . ARG A 1 90 ? 14.557 3.172 5.165 1.00 68.38 90 ARG A CA 1
ATOM 629 C C . ARG A 1 90 ? 14.385 4.414 6.022 1.00 68.38 90 ARG A C 1
ATOM 631 O O . ARG A 1 90 ? 14.164 5.512 5.520 1.00 68.38 90 ARG A O 1
ATOM 638 N N . VAL A 1 91 ? 14.573 4.237 7.325 1.00 65.62 91 VAL A N 1
ATOM 639 C CA . VAL A 1 91 ? 14.551 5.347 8.291 1.00 65.62 91 VAL A CA 1
ATOM 640 C C . VAL A 1 91 ? 15.853 6.156 8.286 1.00 65.62 91 VAL A C 1
ATOM 642 O O . VAL A 1 91 ? 15.858 7.313 8.684 1.00 65.62 91 VAL A O 1
ATOM 645 N N . SER A 1 92 ? 16.963 5.555 7.842 1.00 59.69 92 SER A N 1
ATOM 646 C CA . SER A 1 92 ? 18.313 6.132 7.938 1.00 59.69 92 SER A CA 1
ATOM 647 C C . SER A 1 92 ? 18.727 6.992 6.744 1.00 59.69 92 SER A C 1
ATOM 649 O O . SER A 1 92 ? 19.636 7.806 6.866 1.00 59.69 92 SER A O 1
ATOM 651 N N . GLU A 1 93 ? 18.109 6.799 5.582 1.00 55.75 93 GLU A N 1
ATOM 652 C CA . GLU A 1 93 ? 18.414 7.546 4.361 1.00 55.75 93 GLU A CA 1
ATOM 653 C C . GLU A 1 93 ? 17.194 7.574 3.440 1.00 55.75 93 GLU A C 1
ATOM 655 O O . GLU A 1 93 ? 16.280 6.758 3.583 1.00 55.75 93 GLU A O 1
ATOM 660 N N . VAL A 1 94 ? 17.189 8.491 2.469 1.00 55.50 94 VAL A N 1
ATOM 661 C CA . VAL A 1 94 ? 16.251 8.435 1.344 1.00 55.50 94 VAL A CA 1
ATOM 662 C C . VAL A 1 94 ? 16.683 7.278 0.442 1.00 55.50 94 VAL A C 1
ATOM 664 O O . VAL A 1 94 ? 17.497 7.435 -0.458 1.00 55.50 94 VAL A O 1
ATOM 667 N N . SER A 1 95 ? 16.158 6.087 0.713 1.00 54.91 95 SER A N 1
ATOM 668 C CA . SER A 1 95 ? 16.215 4.949 -0.196 1.00 54.91 95 SER A CA 1
ATOM 669 C C . SER A 1 95 ? 14.862 4.866 -0.897 1.00 54.91 95 SER A C 1
ATOM 671 O O . SER A 1 95 ? 13.999 4.045 -0.558 1.00 54.91 95 SER A O 1
ATOM 673 N N . SER A 1 96 ? 14.623 5.782 -1.828 1.00 51.09 96 SER A N 1
ATOM 674 C CA . SER A 1 96 ? 13.439 5.762 -2.682 1.00 51.09 96 SER A CA 1
ATOM 675 C C . SER A 1 96 ? 13.590 4.644 -3.707 1.00 51.09 96 SER A C 1
ATOM 677 O O . SER A 1 96 ? 13.959 4.870 -4.854 1.00 51.09 96 SER A O 1
ATOM 679 N N . GLY A 1 97 ? 13.316 3.406 -3.290 1.00 51.38 97 GLY A N 1
ATOM 680 C CA . GLY A 1 97 ? 13.194 2.348 -4.278 1.00 51.38 97 GLY A CA 1
ATOM 681 C C . GLY A 1 97 ? 13.216 0.900 -3.845 1.00 51.38 97 GLY A C 1
ATOM 682 O O . GLY A 1 97 ? 13.356 0.094 -4.744 1.00 51.38 97 GLY A O 1
ATOM 683 N N . ALA A 1 98 ? 13.089 0.512 -2.574 1.00 56.06 98 ALA A N 1
ATOM 684 C CA . ALA A 1 98 ? 12.899 -0.918 -2.312 1.00 56.06 98 ALA A CA 1
ATOM 685 C C . ALA A 1 98 ? 11.534 -1.347 -2.862 1.00 56.06 98 ALA A C 1
ATOM 687 O O . ALA A 1 98 ? 10.495 -0.905 -2.354 1.00 56.06 98 ALA A O 1
ATOM 688 N N . LEU A 1 99 ? 11.549 -2.207 -3.887 1.00 57.97 99 LEU A N 1
ATOM 689 C CA . LEU A 1 99 ? 10.349 -2.874 -4.406 1.00 57.97 99 LEU A CA 1
ATOM 690 C C . LEU A 1 99 ? 9.549 -3.577 -3.305 1.00 57.97 99 LEU A C 1
ATOM 692 O O . LEU A 1 99 ? 8.350 -3.774 -3.439 1.00 57.97 99 LEU A O 1
ATOM 696 N N . ASP A 1 100 ? 10.181 -3.914 -2.191 1.00 61.09 100 ASP A N 1
ATOM 697 C CA . ASP A 1 100 ? 9.527 -4.539 -1.051 1.00 61.09 100 ASP A CA 1
ATOM 698 C C . ASP A 1 100 ? 8.506 -3.593 -0.390 1.00 61.09 100 ASP A C 1
ATOM 700 O O . ASP A 1 100 ? 7.388 -4.000 -0.082 1.00 61.09 100 ASP A O 1
ATOM 704 N N . SER A 1 101 ? 8.800 -2.289 -0.283 1.00 64.88 101 SER A N 1
ATOM 705 C CA . SER A 1 101 ? 7.865 -1.276 0.269 1.00 64.88 101 SER A CA 1
ATOM 706 C C . SER A 1 101 ? 6.560 -1.166 -0.509 1.00 64.88 101 SER A C 1
ATOM 708 O O . SER A 1 101 ? 5.550 -0.718 0.039 1.00 64.88 101 SER A O 1
ATOM 710 N N . VAL A 1 102 ? 6.602 -1.555 -1.784 1.00 70.00 102 VAL A N 1
ATOM 711 C CA . VAL A 1 102 ? 5.490 -1.511 -2.731 1.00 70.00 102 VAL A CA 1
ATOM 712 C C . VAL A 1 102 ? 4.326 -2.366 -2.254 1.00 70.00 102 VAL A C 1
ATOM 714 O O . VAL A 1 102 ? 3.164 -2.002 -2.423 1.00 70.00 102 VAL A O 1
ATOM 717 N N . TYR A 1 103 ? 4.641 -3.480 -1.604 1.00 78.81 103 TYR A N 1
ATOM 718 C CA . TYR A 1 103 ? 3.645 -4.333 -0.985 1.00 78.81 103 TYR A CA 1
ATOM 719 C C . TYR A 1 103 ? 3.298 -3.888 0.440 1.00 78.81 103 TYR A C 1
ATOM 721 O O . TYR A 1 103 ? 2.163 -4.045 0.880 1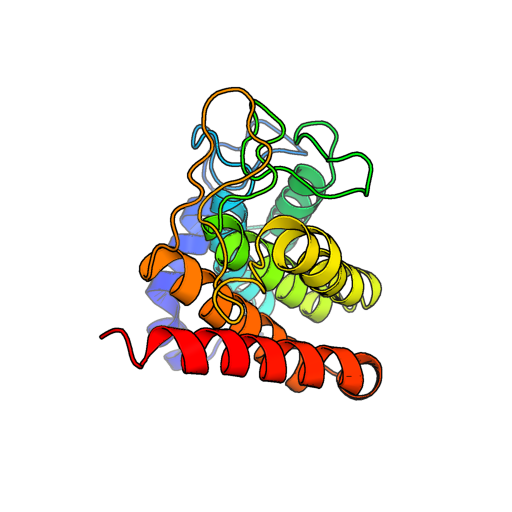.00 78.81 103 TYR A O 1
ATOM 729 N N . MET A 1 104 ? 4.251 -3.309 1.172 1.00 83.38 104 MET A N 1
ATOM 730 C CA . MET A 1 104 ? 4.063 -3.068 2.604 1.00 83.38 104 MET A CA 1
ATOM 731 C C . MET A 1 104 ? 3.223 -1.822 2.920 1.00 83.38 104 MET A C 1
ATOM 733 O O . MET A 1 104 ? 2.375 -1.869 3.808 1.00 83.38 104 MET A O 1
ATOM 737 N N . VAL A 1 105 ? 3.443 -0.704 2.216 1.00 83.75 105 VAL A N 1
ATOM 738 C CA . VAL A 1 105 ? 2.838 0.596 2.578 1.00 83.75 105 VAL A CA 1
ATOM 739 C C . VAL A 1 105 ? 1.536 0.887 1.824 1.00 83.75 105 VAL A C 1
ATOM 741 O O . VAL A 1 105 ? 0.523 1.139 2.480 1.00 83.75 105 VAL A O 1
ATOM 744 N N . PRO A 1 106 ? 1.491 0.857 0.477 1.00 87.06 106 PRO A N 1
ATOM 745 C CA . PRO A 1 106 ? 0.298 1.293 -0.244 1.00 87.06 106 PRO A CA 1
ATOM 746 C C . PRO A 1 106 ? -0.961 0.460 0.049 1.00 87.06 106 PRO A C 1
ATOM 748 O O . PRO A 1 106 ? -2.017 1.066 0.239 1.00 87.06 106 PRO A O 1
ATOM 751 N N . PRO A 1 107 ? -0.903 -0.887 0.157 1.00 89.44 107 PRO A N 1
ATOM 752 C CA . PRO A 1 107 ? -2.057 -1.670 0.592 1.00 89.44 107 PRO A CA 1
ATOM 753 C C . PRO A 1 107 ? -2.566 -1.249 1.972 1.00 89.44 107 PRO A C 1
ATOM 755 O O . PRO A 1 107 ? -3.766 -1.034 2.131 1.00 89.44 107 PRO A O 1
ATOM 758 N N . PHE A 1 108 ? -1.677 -1.044 2.948 1.00 89.94 108 PHE A N 1
ATOM 759 C CA . PHE A 1 108 ? -2.064 -0.567 4.276 1.00 89.94 108 PHE A CA 1
ATOM 760 C C . PHE A 1 108 ? -2.787 0.786 4.219 1.00 89.94 108 PHE A C 1
ATOM 762 O O . PHE A 1 108 ? -3.879 0.916 4.774 1.00 89.94 108 PHE A O 1
ATOM 769 N N . LEU A 1 109 ? -2.237 1.767 3.494 1.00 89.44 109 LEU A N 1
ATOM 770 C CA . LEU A 1 109 ? -2.863 3.085 3.334 1.00 89.44 109 LEU A CA 1
ATOM 771 C C . LEU A 1 109 ? -4.223 2.999 2.633 1.00 89.44 109 LEU A C 1
ATOM 773 O O . LEU A 1 109 ? -5.166 3.683 3.033 1.00 89.44 109 LEU A O 1
ATOM 777 N N . ALA A 1 110 ? -4.356 2.129 1.628 1.00 89.56 110 ALA A N 1
ATOM 778 C CA . ALA A 1 110 ? -5.622 1.917 0.939 1.00 89.56 110 ALA A CA 1
ATOM 779 C C . ALA A 1 110 ? -6.689 1.344 1.891 1.00 89.56 110 ALA A C 1
ATOM 781 O O . ALA A 1 110 ? -7.804 1.861 1.965 1.00 89.56 110 ALA A O 1
ATOM 782 N N . TYR A 1 111 ? -6.346 0.321 2.680 1.00 89.75 111 TYR A N 1
ATOM 783 C CA . TYR A 1 111 ? -7.250 -0.236 3.692 1.00 89.75 111 TYR A CA 1
ATOM 784 C C . TYR A 1 111 ? -7.599 0.789 4.783 1.00 89.75 111 TYR A C 1
ATOM 786 O O . TYR A 1 111 ? -8.766 0.909 5.171 1.00 89.75 111 TYR A O 1
ATOM 794 N N . TYR A 1 112 ? -6.621 1.571 5.247 1.00 89.94 112 TYR A N 1
ATOM 795 C CA . TYR A 1 112 ? -6.853 2.648 6.211 1.00 89.94 112 TYR A CA 1
ATOM 796 C C . TYR A 1 112 ? -7.820 3.696 5.642 1.00 89.94 112 TYR A C 1
ATOM 798 O O . TYR A 1 112 ? -8.774 4.092 6.310 1.00 89.94 112 TYR A O 1
ATOM 806 N N . GLY A 1 113 ? -7.634 4.106 4.384 1.00 88.00 113 GLY A N 1
ATOM 807 C CA . GLY A 1 113 ? -8.502 5.065 3.700 1.00 88.00 113 GLY A CA 1
ATOM 808 C C . GLY A 1 113 ? -9.955 4.599 3.607 1.00 88.00 113 GLY A C 1
ATOM 809 O O . GLY A 1 113 ? -10.861 5.377 3.888 1.00 88.00 113 GLY A O 1
ATOM 810 N N . ILE A 1 114 ? -10.201 3.319 3.300 1.00 88.50 114 ILE A N 1
ATOM 811 C CA . ILE A 1 114 ? -11.573 2.781 3.290 1.00 88.50 114 ILE A CA 1
ATOM 812 C C . ILE A 1 114 ? -12.167 2.753 4.695 1.00 88.50 114 ILE A C 1
ATOM 814 O O . ILE A 1 114 ? -13.273 3.247 4.903 1.00 88.50 114 ILE A O 1
ATOM 818 N N . THR A 1 115 ? -11.452 2.165 5.656 1.00 86.56 115 THR A N 1
ATOM 819 C CA . THR A 1 115 ? -11.979 1.960 7.017 1.00 86.56 115 THR A CA 1
ATOM 820 C C . THR A 1 115 ? -12.233 3.273 7.760 1.00 86.56 115 THR A C 1
ATOM 822 O O . THR A 1 115 ? -13.137 3.332 8.589 1.00 86.56 115 THR A O 1
ATOM 825 N N . SER A 1 116 ? -11.494 4.334 7.427 1.00 85.69 116 SER A N 1
ATOM 826 C CA . SER A 1 116 ? -11.689 5.691 7.955 1.00 85.69 116 SER A CA 1
ATOM 827 C C . SER A 1 116 ? -12.602 6.579 7.096 1.00 85.69 116 SER A C 1
ATOM 829 O O . SER A 1 116 ? -12.864 7.720 7.471 1.00 85.69 116 SER A O 1
ATOM 831 N N . GLY A 1 117 ? -13.079 6.098 5.941 1.00 85.62 117 GLY A N 1
ATOM 832 C CA . GLY A 1 117 ? -13.853 6.906 4.990 1.00 85.62 117 GLY A CA 1
ATOM 833 C C . GLY A 1 117 ? -13.061 8.062 4.359 1.00 85.62 117 GLY A C 1
ATOM 834 O O . GLY A 1 117 ? -13.653 9.015 3.855 1.00 85.62 117 GLY A O 1
ATOM 835 N N . ASN A 1 118 ? -11.729 8.005 4.390 1.00 86.06 118 ASN A N 1
ATOM 836 C CA . ASN A 1 118 ? -10.840 9.058 3.920 1.00 86.06 118 ASN A CA 1
ATOM 837 C C . ASN A 1 118 ? -10.422 8.825 2.459 1.00 86.06 118 ASN A C 1
ATOM 839 O O . ASN A 1 118 ? -9.438 8.141 2.166 1.00 86.06 118 ASN A O 1
ATOM 843 N N . GLN A 1 119 ? -11.158 9.443 1.532 1.00 86.62 119 GLN A N 1
ATOM 844 C 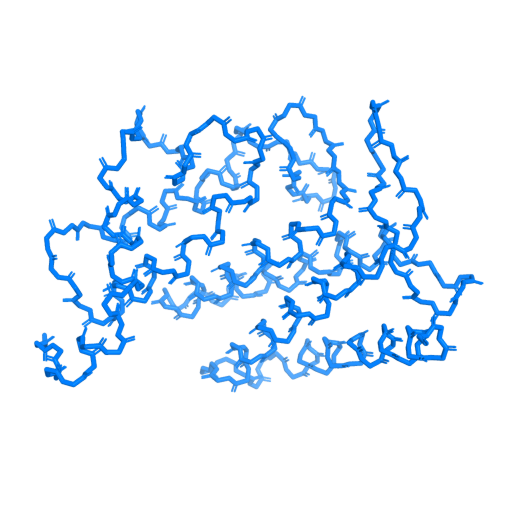CA . GLN A 1 119 ? -10.865 9.374 0.097 1.00 86.62 119 GLN A CA 1
ATOM 845 C C . GLN A 1 119 ? -9.481 9.946 -0.256 1.00 86.62 119 GLN A C 1
ATOM 847 O O . GLN A 1 119 ? -8.811 9.416 -1.143 1.00 86.62 119 GLN A O 1
ATOM 852 N N . SER A 1 120 ? -9.025 10.991 0.438 1.00 87.38 120 SER A N 1
ATOM 853 C CA . SER A 1 120 ? -7.703 11.579 0.196 1.00 87.38 120 SER A CA 1
ATOM 854 C C . SER A 1 120 ? -6.586 10.583 0.487 1.00 87.38 120 SER A C 1
ATOM 856 O O . SER A 1 120 ? -5.608 10.542 -0.248 1.00 87.38 120 SER A O 1
ATOM 858 N N . MET A 1 121 ? -6.757 9.719 1.492 1.00 86.88 121 MET A N 1
ATOM 859 C CA . MET A 1 121 ? -5.793 8.655 1.780 1.00 86.88 121 MET A CA 1
ATOM 860 C C . MET A 1 121 ? -5.750 7.590 0.677 1.00 86.88 121 MET A C 1
ATOM 862 O O . MET A 1 121 ? -4.681 7.073 0.372 1.00 86.88 121 MET A O 1
ATOM 866 N N . LEU A 1 122 ? -6.885 7.281 0.040 1.00 84.88 122 LEU A N 1
ATOM 867 C CA . LEU A 1 122 ? -6.916 6.379 -1.120 1.00 84.88 122 LEU A CA 1
ATOM 868 C C . LEU A 1 122 ? -6.174 6.976 -2.315 1.00 84.88 122 LEU A C 1
ATOM 870 O O . LEU A 1 122 ? -5.407 6.283 -2.982 1.00 84.88 122 LEU A O 1
ATOM 874 N N . GLN A 1 123 ? -6.385 8.269 -2.567 1.00 86.62 123 GLN A N 1
ATOM 875 C CA . GLN A 1 123 ? -5.652 8.979 -3.607 1.00 86.62 123 GLN A CA 1
ATOM 876 C C . GLN A 1 123 ? -4.163 9.027 -3.284 1.00 86.62 123 GLN A C 1
ATOM 878 O O . GLN A 1 123 ? -3.353 8.842 -4.184 1.00 86.62 123 GLN A O 1
ATOM 883 N N . GLU A 1 124 ? -3.798 9.215 -2.019 1.00 84.19 124 GLU A N 1
ATOM 884 C CA . GLU A 1 124 ? -2.404 9.194 -1.603 1.00 84.19 124 GLU A CA 1
ATOM 885 C C . GLU A 1 124 ? -1.799 7.805 -1.814 1.00 84.19 124 GLU A C 1
ATOM 887 O O . GLU A 1 124 ? -0.793 7.686 -2.504 1.00 84.19 124 GLU A O 1
ATOM 892 N N . ALA A 1 125 ? -2.476 6.738 -1.383 1.00 83.31 125 ALA A N 1
ATOM 893 C CA . ALA A 1 125 ? -2.056 5.367 -1.652 1.00 83.31 125 ALA A CA 1
ATOM 894 C C . ALA A 1 125 ? -1.846 5.096 -3.152 1.00 83.31 125 ALA A C 1
ATOM 896 O O . ALA A 1 125 ? -0.918 4.370 -3.490 1.00 83.31 125 ALA A O 1
ATOM 897 N N . TYR A 1 126 ? -2.651 5.688 -4.047 1.00 82.81 126 TYR A N 1
ATOM 898 C CA . TYR A 1 126 ? -2.438 5.634 -5.500 1.00 82.81 126 TYR A CA 1
ATOM 899 C C . TYR A 1 126 ? -1.263 6.506 -5.981 1.00 82.81 126 TYR A C 1
ATOM 901 O O . TYR A 1 126 ? -0.418 6.039 -6.740 1.00 82.81 126 TYR A O 1
ATOM 909 N N . ASN A 1 127 ? -1.182 7.763 -5.536 1.00 79.12 127 ASN A N 1
ATOM 910 C CA . ASN A 1 127 ? -0.120 8.707 -5.902 1.00 79.12 127 ASN A CA 1
ATOM 911 C C . ASN A 1 127 ? 1.256 8.133 -5.597 1.00 79.12 127 ASN A C 1
ATOM 913 O O . ASN A 1 127 ? 2.192 8.314 -6.367 1.00 79.12 127 ASN A O 1
ATOM 917 N N . TRP A 1 128 ? 1.345 7.410 -4.491 1.00 68.06 128 TRP A N 1
ATOM 918 C CA . TRP A 1 128 ? 2.492 6.620 -4.098 1.00 68.06 128 TRP A CA 1
ATOM 919 C C . TRP A 1 128 ? 2.984 5.685 -5.207 1.00 68.06 128 TRP A C 1
ATOM 921 O O . TRP A 1 128 ? 4.175 5.664 -5.504 1.00 68.06 128 TRP A O 1
ATOM 931 N N . TRP A 1 129 ? 2.083 4.990 -5.901 1.00 65.75 129 TRP A N 1
ATOM 932 C CA . TRP A 1 129 ? 2.442 4.149 -7.046 1.00 65.75 129 TRP A CA 1
ATOM 933 C C . TRP A 1 129 ? 3.001 4.933 -8.225 1.00 65.75 129 TRP A C 1
ATOM 935 O O . TRP A 1 129 ? 4.026 4.552 -8.796 1.00 65.75 129 TRP A O 1
ATOM 945 N N . VAL A 1 130 ? 2.329 6.027 -8.577 1.00 60.25 130 VAL A N 1
ATOM 946 C CA . VAL A 1 130 ? 2.690 6.870 -9.722 1.00 60.25 130 VAL A CA 1
ATOM 947 C C . VAL A 1 130 ? 4.029 7.565 -9.492 1.00 60.25 130 VAL A C 1
ATOM 949 O O . VAL A 1 130 ? 4.885 7.563 -10.376 1.00 60.25 130 VAL A O 1
ATOM 952 N N . LYS A 1 131 ? 4.199 8.157 -8.307 1.00 61.88 131 LYS A N 1
ATOM 953 C CA . LYS A 1 131 ? 5.329 9.020 -7.964 1.00 61.88 131 LYS A CA 1
ATOM 954 C C . LYS A 1 131 ? 6.584 8.260 -7.569 1.00 61.88 131 LYS A C 1
ATOM 956 O O . LYS A 1 131 ? 7.659 8.746 -7.881 1.00 61.88 131 LYS A O 1
ATOM 961 N N . LEU A 1 132 ? 6.478 7.093 -6.925 1.00 67.81 132 LEU A N 1
ATOM 962 C CA . LEU A 1 132 ? 7.666 6.321 -6.541 1.00 67.81 132 LEU A CA 1
ATOM 963 C C . LEU A 1 132 ? 8.029 5.244 -7.533 1.00 67.81 132 LEU A C 1
ATOM 965 O O . LEU A 1 132 ? 9.183 5.115 -7.924 1.00 67.81 132 LEU A O 1
ATOM 969 N N . TYR A 1 133 ? 7.073 4.386 -7.862 1.00 67.56 133 TYR A N 1
ATOM 970 C CA . TYR A 1 133 ? 7.462 3.100 -8.407 1.00 67.56 133 TYR A CA 1
ATOM 971 C C . TYR A 1 133 ? 7.521 3.121 -9.924 1.00 67.56 133 TYR A C 1
ATOM 973 O O . TYR A 1 133 ? 8.503 2.670 -10.512 1.00 67.56 133 TYR A O 1
ATOM 981 N N . ARG A 1 134 ? 6.530 3.727 -10.580 1.00 73.88 134 ARG A N 1
ATOM 982 C CA . ARG A 1 134 ? 6.552 3.813 -12.041 1.00 73.88 134 ARG A CA 1
ATOM 983 C C . ARG A 1 134 ? 7.593 4.810 -12.549 1.00 73.88 134 ARG A C 1
ATOM 985 O O . ARG A 1 134 ? 8.304 4.494 -13.494 1.00 73.88 134 ARG A O 1
ATOM 992 N N . SER A 1 135 ? 7.700 5.988 -11.940 1.00 76.06 135 SER A N 1
ATOM 993 C CA . SER A 1 135 ? 8.647 7.034 -12.359 1.00 76.06 135 SER A CA 1
ATOM 994 C C . SER A 1 135 ? 10.114 6.633 -12.142 1.00 76.06 135 SER A C 1
ATOM 996 O O . SER A 1 135 ? 10.945 6.889 -13.012 1.00 76.06 135 SER A O 1
ATOM 998 N N . TYR A 1 136 ? 10.438 6.002 -11.005 1.00 73.50 136 TYR A N 1
ATOM 999 C CA . TYR A 1 136 ? 11.825 5.734 -10.614 1.00 73.50 136 TYR A CA 1
ATOM 1000 C C . TYR A 1 136 ? 12.276 4.298 -10.890 1.00 73.50 136 TYR A C 1
ATOM 1002 O O . TYR A 1 136 ? 13.431 4.083 -11.273 1.00 73.50 136 TYR A O 1
ATOM 1010 N N . LEU A 1 137 ? 11.397 3.305 -10.713 1.00 74.69 137 LEU A N 1
ATOM 1011 C CA . LEU A 1 137 ? 11.780 1.891 -10.823 1.00 74.69 137 LEU A CA 1
ATOM 1012 C C . LEU A 1 137 ? 11.521 1.308 -12.200 1.00 74.69 137 LEU A C 1
ATOM 1014 O O . LEU A 1 137 ? 12.293 0.439 -12.614 1.00 74.69 137 LEU A O 1
ATOM 1018 N N . SER A 1 138 ? 10.492 1.781 -12.912 1.00 78.50 138 SER A N 1
ATOM 1019 C CA . SER A 1 138 ? 10.184 1.256 -14.240 1.00 78.50 138 SER A CA 1
ATOM 1020 C C . SER A 1 138 ? 11.360 1.458 -15.190 1.00 78.50 138 SER A C 1
ATOM 1022 O O . SER A 1 138 ? 11.929 2.546 -15.338 1.00 78.50 138 SER A O 1
ATOM 1024 N N . ASN A 1 139 ? 11.743 0.369 -15.842 1.00 78.75 139 ASN A N 1
ATOM 1025 C CA . ASN A 1 139 ? 12.750 0.359 -16.874 1.00 78.75 139 ASN A CA 1
ATOM 1026 C C . ASN A 1 139 ? 12.108 0.007 -18.217 1.00 78.75 139 ASN A C 1
ATOM 1028 O O . ASN A 1 139 ? 12.086 -1.147 -18.650 1.00 78.75 139 ASN A O 1
ATOM 1032 N N . THR A 1 140 ? 11.625 1.036 -18.909 1.00 75.31 140 THR A N 1
ATOM 1033 C CA . THR A 1 140 ? 11.004 0.898 -20.234 1.00 75.31 140 THR A CA 1
ATOM 1034 C C . THR A 1 140 ? 11.964 0.336 -21.286 1.00 75.31 140 THR A C 1
ATOM 1036 O O . THR A 1 140 ? 11.517 -0.299 -22.236 1.00 75.31 140 THR A O 1
ATOM 1039 N N . SER A 1 141 ? 13.284 0.481 -21.100 1.00 73.50 141 SER A N 1
ATOM 1040 C CA . SER A 1 141 ? 14.290 -0.063 -22.028 1.00 73.50 141 SER A CA 1
ATOM 1041 C C . SER A 1 141 ? 14.375 -1.595 -22.039 1.00 73.50 141 SER A C 1
ATOM 1043 O O . SER A 1 141 ? 14.903 -2.162 -22.990 1.00 73.50 141 SER A O 1
ATOM 1045 N N . VAL A 1 142 ? 13.829 -2.268 -21.020 1.00 73.44 142 VAL A N 1
ATOM 1046 C CA . VAL A 1 142 ? 13.743 -3.739 -20.940 1.00 73.44 142 VAL A CA 1
ATOM 1047 C C . VAL A 1 142 ? 12.292 -4.223 -20.923 1.00 73.44 142 VAL A C 1
ATOM 1049 O O . VAL A 1 142 ? 11.986 -5.269 -20.364 1.00 73.44 142 VAL A O 1
ATOM 1052 N N . GLY A 1 143 ? 11.382 -3.443 -21.509 1.00 71.75 143 GLY A N 1
ATOM 1053 C CA . GLY A 1 143 ? 9.977 -3.820 -21.656 1.00 71.75 143 GLY A CA 1
ATOM 1054 C C . GLY A 1 143 ? 9.075 -3.468 -20.474 1.00 71.75 143 GLY A C 1
ATOM 1055 O O . GLY A 1 143 ? 7.891 -3.761 -20.554 1.00 71.75 143 GLY A O 1
ATOM 1056 N N . GLY A 1 144 ? 9.588 -2.821 -19.417 1.00 75.56 144 GLY A N 1
ATOM 1057 C CA . GLY A 1 144 ? 8.767 -2.366 -18.284 1.00 75.56 144 GLY A CA 1
ATOM 1058 C C . GLY A 1 144 ? 8.997 -3.103 -16.962 1.00 75.56 144 GLY A C 1
ATOM 1059 O O . GLY A 1 144 ? 8.197 -2.944 -16.043 1.00 75.56 144 GLY A O 1
ATOM 1060 N N . LEU A 1 145 ? 10.086 -3.875 -16.822 1.00 81.31 145 LEU A N 1
ATOM 1061 C CA . LEU A 1 145 ? 10.488 -4.437 -15.523 1.00 81.31 145 LEU A CA 1
ATOM 1062 C C . LEU A 1 145 ? 10.934 -3.354 -14.549 1.00 81.31 145 LEU A C 1
ATOM 1064 O O . LEU A 1 145 ? 11.487 -2.324 -14.938 1.00 81.31 145 LEU A O 1
ATOM 1068 N N . TRP A 1 146 ? 10.717 -3.611 -13.264 1.00 81.56 146 TRP A N 1
ATOM 1069 C CA . TRP A 1 146 ? 11.051 -2.675 -12.201 1.00 81.56 146 TRP A CA 1
ATOM 1070 C C . TRP A 1 146 ? 12.393 -3.063 -11.571 1.00 81.56 146 TRP A C 1
ATOM 1072 O O . TRP A 1 146 ? 12.664 -4.241 -11.319 1.00 81.56 146 TRP A O 1
ATOM 1082 N N . ARG A 1 147 ? 13.256 -2.065 -11.361 1.00 80.19 147 ARG A N 1
ATOM 1083 C CA . ARG A 1 147 ? 14.589 -2.217 -10.749 1.00 80.19 147 ARG A CA 1
ATOM 1084 C C . ARG A 1 147 ? 14.487 -2.358 -9.236 1.00 80.19 147 ARG A C 1
ATOM 1086 O O . ARG A 1 147 ? 13.753 -1.581 -8.642 1.00 80.19 147 ARG A O 1
ATOM 1093 N N . HIS A 1 148 ? 15.263 -3.263 -8.634 1.00 71.56 148 HIS A N 1
ATOM 1094 C CA . HIS A 1 148 ? 15.164 -3.649 -7.221 1.00 71.56 148 HIS A CA 1
ATOM 1095 C C . HIS A 1 148 ? 15.285 -2.483 -6.225 1.00 71.56 148 HIS A C 1
ATOM 1097 O O . HIS A 1 148 ? 14.434 -2.375 -5.345 1.00 71.56 148 HIS A O 1
ATOM 1103 N N . THR A 1 149 ? 16.309 -1.630 -6.364 1.00 70.62 149 THR A N 1
ATOM 1104 C CA . THR A 1 149 ? 16.505 -0.395 -5.585 1.00 70.62 149 THR A CA 1
ATOM 1105 C C . THR A 1 149 ? 17.187 0.704 -6.400 1.00 70.62 149 THR A C 1
ATOM 1107 O O . THR A 1 149 ? 18.187 0.485 -7.085 1.00 70.62 149 THR A O 1
ATOM 1110 N N . VAL A 1 150 ? 16.675 1.932 -6.296 1.00 64.62 150 VAL A N 1
ATOM 1111 C CA . VAL A 1 150 ? 17.266 3.135 -6.904 1.00 64.62 150 VAL A CA 1
ATOM 1112 C C . VAL A 1 150 ? 17.391 4.252 -5.859 1.00 64.62 150 VAL A C 1
ATOM 1114 O O . VAL A 1 150 ? 16.850 4.138 -4.763 1.00 64.62 150 VAL A O 1
ATOM 1117 N N . LEU A 1 151 ? 18.146 5.307 -6.186 1.00 64.81 151 LEU A N 1
ATOM 1118 C CA . LEU A 1 151 ? 18.278 6.559 -5.413 1.00 64.81 151 LEU A CA 1
ATOM 1119 C C . LEU A 1 151 ? 18.971 6.484 -4.030 1.00 64.81 151 LEU A C 1
ATOM 1121 O O . LEU A 1 151 ? 19.191 7.530 -3.428 1.00 64.81 151 LEU A O 1
ATOM 1125 N N . GLY A 1 152 ? 19.386 5.307 -3.550 1.00 59.22 152 GLY A N 1
ATOM 1126 C CA . GLY A 1 152 ? 20.176 5.166 -2.316 1.00 59.22 152 GLY A CA 1
ATOM 1127 C C . GLY A 1 152 ? 21.639 5.611 -2.466 1.00 59.22 152 GLY A C 1
ATOM 1128 O O . GLY A 1 152 ? 22.271 5.353 -3.491 1.00 59.22 152 GLY A O 1
ATOM 1129 N N . VAL A 1 153 ? 22.203 6.240 -1.427 1.00 55.22 153 VAL A N 1
ATOM 1130 C CA . VAL A 1 153 ? 23.603 6.714 -1.425 1.00 55.22 153 VAL A CA 1
ATOM 1131 C C . VAL A 1 153 ? 24.579 5.558 -1.162 1.00 55.22 153 VAL A C 1
ATOM 1133 O O . VAL A 1 153 ? 25.673 5.542 -1.718 1.00 55.22 153 VAL A O 1
ATOM 1136 N N . ASN A 1 154 ? 24.164 4.552 -0.380 1.00 54.81 154 ASN A N 1
ATOM 1137 C CA . ASN A 1 154 ? 25.009 3.422 0.038 1.00 54.81 154 ASN A CA 1
ATOM 1138 C C . ASN A 1 154 ? 24.589 2.052 -0.527 1.00 54.81 154 ASN A C 1
ATOM 1140 O O . ASN A 1 154 ? 25.062 1.015 -0.064 1.00 54.81 154 ASN A O 1
ATOM 1144 N N . GLY A 1 155 ? 23.717 2.017 -1.535 1.00 56.97 155 GLY A N 1
ATOM 1145 C CA . GLY A 1 155 ? 23.284 0.762 -2.144 1.00 56.97 155 GLY A CA 1
ATOM 1146 C C . GLY A 1 155 ? 22.171 0.979 -3.154 1.00 56.97 155 GLY A C 1
ATOM 1147 O O . GLY A 1 155 ? 21.035 1.258 -2.783 1.00 56.97 155 GLY A O 1
ATOM 1148 N N . THR A 1 156 ? 22.504 0.843 -4.437 1.00 66.75 156 THR A N 1
ATOM 1149 C CA . THR A 1 156 ? 21.508 0.712 -5.504 1.00 66.7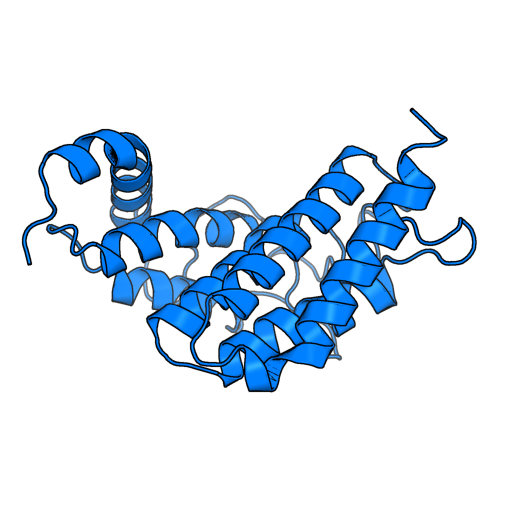5 156 THR A CA 1
ATOM 1150 C C . THR A 1 156 ? 21.720 -0.620 -6.194 1.00 66.75 156 THR A C 1
ATOM 1152 O O . THR A 1 156 ? 22.834 -0.942 -6.605 1.00 66.75 156 THR A O 1
ATOM 1155 N N . ASP A 1 157 ? 20.648 -1.386 -6.321 1.00 69.88 157 ASP A N 1
ATOM 1156 C CA . ASP A 1 157 ? 20.598 -2.590 -7.128 1.00 69.88 157 ASP A CA 1
ATOM 1157 C C . ASP A 1 157 ? 19.635 -2.356 -8.290 1.00 69.88 157 ASP A C 1
ATOM 1159 O O . ASP A 1 157 ? 18.410 -2.361 -8.155 1.00 69.88 157 ASP A O 1
ATOM 1163 N N . LYS A 1 158 ? 20.219 -2.142 -9.468 1.00 74.75 158 LYS A N 1
ATOM 1164 C CA . LYS A 1 158 ? 19.471 -1.939 -10.711 1.00 74.75 158 LYS A CA 1
ATOM 1165 C C . LYS A 1 158 ? 19.004 -3.256 -11.340 1.00 74.75 158 LYS A C 1
ATOM 1167 O O . LYS A 1 158 ? 18.443 -3.222 -12.433 1.00 74.75 158 LYS A O 1
ATOM 1172 N N . GLY A 1 159 ? 19.255 -4.391 -10.690 1.00 77.94 159 GLY A N 1
ATOM 1173 C CA . GLY A 1 159 ? 18.784 -5.701 -11.103 1.00 77.94 159 GLY A CA 1
ATOM 1174 C C . GLY A 1 159 ? 17.260 -5.786 -11.108 1.00 77.94 159 GLY A C 1
ATOM 1175 O O . GLY A 1 159 ? 16.571 -5.141 -10.318 1.00 77.94 159 GLY A O 1
ATOM 1176 N N . HIS A 1 160 ? 16.725 -6.604 -12.008 1.00 82.56 160 HIS A N 1
ATOM 1177 C CA . HIS A 1 160 ? 15.288 -6.842 -12.136 1.00 82.56 160 HIS A CA 1
ATOM 1178 C C . HIS A 1 160 ? 14.941 -8.137 -11.400 1.00 82.56 160 HIS A C 1
ATOM 1180 O O . HIS A 1 160 ? 14.858 -9.207 -11.997 1.00 82.56 160 HIS A O 1
ATOM 1186 N N . TRP A 1 161 ? 14.831 -8.063 -10.073 1.00 83.31 161 TRP A N 1
ATOM 1187 C CA . TRP A 1 161 ? 14.588 -9.250 -9.256 1.00 83.31 161 TRP A CA 1
ATOM 1188 C C . TRP A 1 161 ? 13.164 -9.762 -9.471 1.00 83.31 161 TRP A C 1
ATOM 1190 O O . TRP A 1 161 ? 12.201 -8.999 -9.334 1.00 83.31 161 TRP A O 1
ATOM 1200 N N . SER A 1 162 ? 13.025 -11.061 -9.750 1.00 83.94 162 SER A N 1
ATOM 1201 C CA . SER A 1 162 ? 11.718 -11.708 -9.924 1.00 83.94 162 SER A CA 1
ATOM 1202 C C . SER A 1 162 ? 10.831 -11.531 -8.693 1.00 83.94 162 SER A C 1
ATOM 1204 O O . SER A 1 162 ? 9.650 -11.228 -8.818 1.00 83.94 162 SER A O 1
ATOM 1206 N N . THR A 1 163 ? 11.416 -11.652 -7.500 1.00 82.88 163 THR A N 1
ATOM 1207 C CA . THR A 1 163 ? 10.717 -11.475 -6.221 1.00 82.88 163 THR A CA 1
ATOM 1208 C C . THR A 1 163 ? 10.248 -10.039 -6.012 1.00 82.88 163 THR A C 1
ATOM 1210 O O . THR A 1 163 ? 9.099 -9.826 -5.643 1.00 82.88 163 THR A O 1
ATOM 1213 N N . GLY A 1 164 ? 11.091 -9.047 -6.314 1.00 78.75 164 GLY A N 1
ATOM 1214 C CA . GLY A 1 164 ? 10.709 -7.636 -6.240 1.00 78.75 164 GLY A CA 1
ATOM 1215 C C . GLY A 1 164 ? 9.548 -7.317 -7.182 1.00 78.75 164 GLY A C 1
ATOM 1216 O O . GLY A 1 164 ? 8.553 -6.730 -6.767 1.00 78.75 164 GLY A O 1
ATOM 1217 N N . ASN A 1 165 ? 9.632 -7.754 -8.443 1.00 84.44 165 ASN A N 1
ATOM 1218 C CA . ASN A 1 165 ? 8.566 -7.536 -9.427 1.00 84.44 165 ASN A CA 1
ATOM 1219 C C . ASN A 1 165 ? 7.261 -8.248 -9.027 1.00 84.44 165 ASN A C 1
ATOM 1221 O O . ASN A 1 165 ? 6.179 -7.686 -9.203 1.00 84.44 165 ASN A O 1
ATOM 1225 N N . ALA A 1 166 ? 7.352 -9.434 -8.416 1.00 86.38 166 ALA A N 1
ATOM 1226 C CA . ALA A 1 166 ? 6.197 -10.115 -7.836 1.00 86.38 166 ALA A CA 1
ATOM 1227 C C . ALA A 1 166 ? 5.576 -9.319 -6.673 1.00 86.38 166 ALA A C 1
ATOM 1229 O O . ALA A 1 166 ? 4.353 -9.192 -6.622 1.00 86.38 166 ALA A O 1
ATOM 1230 N N . TRP A 1 167 ? 6.382 -8.724 -5.784 1.00 85.12 167 TRP A N 1
ATOM 1231 C CA . TRP A 1 167 ? 5.879 -7.843 -4.721 1.00 85.12 167 TRP A CA 1
ATOM 1232 C C . TRP A 1 167 ? 5.177 -6.601 -5.267 1.00 85.12 167 TRP A C 1
ATOM 1234 O O . TRP A 1 167 ? 4.108 -6.240 -4.769 1.00 85.12 167 TRP A O 1
ATOM 1244 N N . ALA A 1 168 ? 5.722 -5.985 -6.320 1.00 83.69 168 ALA A N 1
ATOM 1245 C CA . ALA A 1 168 ? 5.063 -4.865 -6.982 1.00 83.69 168 ALA A CA 1
ATOM 1246 C C . ALA A 1 168 ? 3.701 -5.253 -7.553 1.00 83.69 168 ALA A C 1
ATOM 1248 O O . ALA A 1 168 ? 2.702 -4.600 -7.246 1.00 83.69 168 ALA A O 1
ATOM 1249 N N . ALA A 1 169 ? 3.644 -6.335 -8.332 1.00 88.00 169 ALA A N 1
ATOM 1250 C CA . ALA A 1 169 ? 2.395 -6.810 -8.912 1.00 88.00 169 ALA A CA 1
ATOM 1251 C C . ALA A 1 169 ? 1.365 -7.176 -7.827 1.00 88.00 169 ALA A C 1
ATOM 1253 O O . ALA A 1 169 ? 0.208 -6.756 -7.899 1.00 88.00 169 ALA A O 1
ATOM 1254 N N . ALA A 1 170 ? 1.785 -7.895 -6.782 1.00 89.50 170 ALA A N 1
ATOM 1255 C CA . ALA A 1 170 ? 0.918 -8.271 -5.670 1.00 89.50 170 ALA A CA 1
ATOM 1256 C C . ALA A 1 170 ? 0.356 -7.044 -4.936 1.00 89.50 170 ALA A C 1
ATOM 1258 O O . ALA A 1 170 ? -0.845 -6.977 -4.676 1.00 89.50 170 ALA A O 1
ATOM 1259 N N . GLY A 1 171 ? 1.191 -6.041 -4.650 1.00 87.31 171 GLY A N 1
ATOM 1260 C CA . GLY A 1 171 ? 0.753 -4.837 -3.946 1.00 87.31 171 GLY A CA 1
ATOM 1261 C C . GLY A 1 171 ? -0.248 -4.022 -4.768 1.00 87.31 171 GLY A C 1
ATOM 1262 O O . GLY A 1 171 ? -1.250 -3.554 -4.219 1.00 87.31 171 GLY A O 1
ATOM 1263 N N . MET A 1 172 ? -0.039 -3.916 -6.088 1.00 87.81 172 MET A N 1
ATOM 1264 C CA . MET A 1 172 ? -0.987 -3.247 -6.987 1.00 87.81 172 MET A CA 1
ATOM 1265 C C . MET A 1 172 ? -2.330 -3.957 -6.992 1.00 87.81 172 MET A C 1
ATOM 1267 O O . MET A 1 172 ? -3.365 -3.303 -6.904 1.00 87.81 172 MET A O 1
ATOM 1271 N N . LEU A 1 173 ? -2.323 -5.291 -7.055 1.00 90.94 173 LEU A N 1
ATOM 1272 C CA . LEU A 1 173 ? -3.543 -6.092 -7.025 1.00 90.94 173 LEU A CA 1
ATOM 1273 C C . LEU A 1 173 ? -4.294 -5.940 -5.699 1.00 90.94 173 LEU A C 1
ATOM 1275 O O . LEU A 1 173 ? -5.521 -5.841 -5.714 1.00 90.94 173 LEU A O 1
ATOM 1279 N N . CYS A 1 174 ? -3.589 -5.854 -4.566 1.00 90.69 174 CYS A N 1
ATOM 1280 C CA . CYS A 1 174 ? -4.213 -5.568 -3.275 1.00 90.69 174 CYS A CA 1
ATOM 1281 C C . CYS A 1 174 ? -4.908 -4.199 -3.276 1.00 90.69 174 CYS A C 1
ATOM 1283 O O . CYS A 1 174 ? -6.083 -4.119 -2.923 1.00 90.69 174 CYS A O 1
ATOM 1285 N N . VAL A 1 175 ? -4.230 -3.133 -3.717 1.00 89.00 175 VAL A N 1
ATOM 1286 C CA . VAL A 1 175 ? -4.824 -1.783 -3.787 1.00 89.00 175 VAL A CA 1
ATOM 1287 C C . VAL A 1 175 ? -5.981 -1.737 -4.783 1.00 89.00 175 VAL A C 1
ATOM 1289 O O . VAL A 1 175 ? -7.031 -1.179 -4.476 1.00 89.00 175 VAL A O 1
ATOM 1292 N N . LEU A 1 176 ? -5.834 -2.374 -5.944 1.00 91.06 176 LEU A N 1
ATOM 1293 C CA . LEU A 1 176 ? -6.882 -2.496 -6.952 1.00 91.06 176 LEU A CA 1
ATOM 1294 C C . LEU A 1 176 ? -8.120 -3.191 -6.376 1.00 91.06 176 LEU A C 1
ATOM 1296 O O . LEU A 1 176 ? -9.234 -2.693 -6.539 1.00 91.06 176 LEU A O 1
ATOM 1300 N N . GLY A 1 177 ? -7.945 -4.319 -5.682 1.00 90.56 177 GLY A N 1
ATOM 1301 C CA . GLY A 1 177 ? -9.037 -5.051 -5.038 1.00 90.56 177 GLY A CA 1
ATOM 1302 C C . GLY A 1 177 ? -9.763 -4.203 -3.993 1.00 90.56 177 GLY A C 1
ATOM 1303 O O . GLY A 1 177 ? -10.997 -4.159 -3.972 1.00 90.56 177 GLY A O 1
ATOM 1304 N N . THR A 1 178 ? -8.996 -3.466 -3.192 1.00 89.75 178 THR A N 1
ATOM 1305 C CA . THR A 1 178 ? -9.493 -2.506 -2.202 1.00 89.75 178 THR A CA 1
ATOM 1306 C C . THR A 1 178 ? -10.303 -1.391 -2.873 1.00 89.75 178 THR A C 1
ATOM 1308 O O . THR A 1 178 ? -11.466 -1.191 -2.528 1.00 89.75 178 THR A O 1
ATOM 1311 N N . LEU A 1 179 ? -9.768 -0.730 -3.905 1.00 89.06 179 LEU A N 1
ATOM 1312 C CA . LEU A 1 179 ? -10.460 0.338 -4.638 1.00 89.06 179 LEU A CA 1
ATOM 1313 C C . LEU A 1 179 ? -11.752 -0.150 -5.303 1.00 89.06 179 LEU A C 1
ATOM 1315 O O . LEU A 1 179 ? -12.786 0.507 -5.163 1.00 89.06 179 LEU A O 1
ATOM 1319 N N . LYS A 1 180 ? -11.726 -1.317 -5.961 1.00 90.50 180 LYS A N 1
ATOM 1320 C CA . LYS A 1 180 ? -12.915 -1.923 -6.589 1.00 90.50 180 LYS A CA 1
ATOM 1321 C C . LYS A 1 180 ? -14.014 -2.243 -5.582 1.00 90.50 180 LYS A C 1
ATOM 1323 O O . LYS A 1 180 ? -15.188 -2.106 -5.909 1.00 90.50 180 LYS A O 1
ATOM 1328 N N . SER A 1 181 ? -13.635 -2.659 -4.377 1.00 89.06 181 SER A N 1
ATOM 1329 C CA . SER A 1 181 ? -14.576 -3.016 -3.309 1.00 89.06 181 SER A CA 1
ATOM 1330 C C . SER A 1 181 ? -15.030 -1.806 -2.483 1.00 89.06 181 SER A C 1
ATOM 1332 O O . SER A 1 181 ? -15.885 -1.938 -1.611 1.00 89.06 181 SER A O 1
ATOM 1334 N N . SER A 1 182 ? -14.465 -0.623 -2.738 1.00 88.06 182 SER A N 1
ATOM 1335 C CA . SER A 1 182 ? -14.775 0.600 -2.001 1.00 88.06 182 SER A CA 1
ATOM 1336 C C . SER A 1 182 ? -16.048 1.287 -2.505 1.00 88.06 182 SER A C 1
ATOM 1338 O O . SER A 1 182 ? -16.397 1.228 -3.689 1.00 88.06 182 SER A O 1
ATOM 1340 N N . SER A 1 183 ? -16.687 2.062 -1.625 1.00 88.12 183 SER A N 1
ATOM 1341 C CA . SER A 1 183 ? -17.762 2.995 -1.997 1.00 88.12 183 SER A CA 1
ATOM 1342 C C . SER A 1 183 ? -17.299 4.107 -2.948 1.00 88.12 183 SER A C 1
ATOM 1344 O O . SER A 1 183 ? -18.130 4.770 -3.564 1.00 88.12 183 SER A O 1
ATOM 1346 N N . PHE A 1 184 ? -15.984 4.308 -3.077 1.00 88.19 184 PHE A N 1
ATOM 1347 C CA . PHE A 1 184 ? -15.369 5.317 -3.935 1.00 88.19 184 PHE A CA 1
ATOM 1348 C C . PHE A 1 184 ? -14.950 4.773 -5.304 1.00 88.19 184 PHE A C 1
ATOM 1350 O O . PHE A 1 184 ? -14.410 5.535 -6.096 1.00 88.19 184 PHE A O 1
ATOM 1357 N N . SER A 1 185 ? -15.200 3.496 -5.608 1.00 88.69 185 SER A N 1
ATOM 1358 C CA . SER A 1 185 ? -14.753 2.819 -6.839 1.00 88.69 185 SER A CA 1
ATOM 1359 C C . SER A 1 185 ? -14.965 3.634 -8.121 1.00 88.69 185 SER A C 1
ATOM 1361 O O . SER A 1 185 ? -14.036 3.760 -8.915 1.00 88.69 185 SER A O 1
ATOM 1363 N N . ARG A 1 186 ? -16.134 4.270 -8.281 1.00 90.12 186 ARG A N 1
ATOM 1364 C CA . ARG A 1 186 ? -16.457 5.140 -9.433 1.00 90.12 186 ARG A CA 1
ATOM 1365 C C . ARG A 1 186 ? -15.530 6.351 -9.591 1.00 90.12 186 ARG A C 1
ATOM 1367 O O . ARG A 1 186 ? -15.293 6.799 -10.703 1.00 90.12 186 ARG A O 1
ATOM 1374 N N . ASN A 1 187 ? -14.985 6.874 -8.495 1.00 90.38 187 ASN A N 1
ATOM 1375 C CA . ASN A 1 187 ? -14.047 8.000 -8.521 1.00 90.38 187 ASN A CA 1
ATOM 1376 C C . ASN A 1 187 ? -12.613 7.560 -8.862 1.00 90.38 187 ASN A C 1
ATOM 1378 O O . ASN A 1 187 ? -11.765 8.414 -9.107 1.00 90.38 187 ASN A O 1
ATOM 1382 N N . PHE A 1 188 ? -12.339 6.251 -8.847 1.00 90.44 188 PHE A N 1
ATOM 1383 C CA . PHE A 1 188 ? -11.009 5.674 -9.035 1.00 90.44 188 PHE A CA 1
ATOM 1384 C C . PHE A 1 188 ? -10.924 4.746 -10.259 1.00 90.44 188 PHE A C 1
ATOM 1386 O O . PHE A 1 188 ? -10.013 3.927 -10.342 1.00 90.44 188 PHE A O 1
ATOM 1393 N N . GLU A 1 189 ? -11.854 4.834 -11.216 1.00 91.31 189 GLU A N 1
ATOM 1394 C CA . GLU A 1 189 ? -11.882 3.941 -12.388 1.00 91.31 189 GLU A CA 1
ATOM 1395 C C . GLU A 1 189 ? -10.588 4.005 -13.214 1.00 91.31 189 GLU A C 1
ATOM 1397 O O . GLU A 1 189 ? -10.071 2.965 -13.625 1.00 91.31 189 GLU A O 1
ATOM 1402 N N . GLY A 1 190 ? -10.023 5.205 -13.395 1.00 90.38 190 GLY A N 1
ATOM 1403 C CA . GLY A 1 190 ? -8.738 5.389 -14.077 1.00 90.38 190 GLY A CA 1
ATOM 1404 C C . GLY A 1 190 ? -7.591 4.718 -13.325 1.00 90.38 190 GLY A C 1
ATOM 1405 O O . GLY A 1 190 ? -6.848 3.929 -13.894 1.00 90.38 190 GLY A O 1
ATOM 1406 N N . GLN A 1 191 ? -7.521 4.937 -12.014 1.00 90.56 191 GLN A N 1
ATOM 1407 C CA . GLN A 1 191 ? -6.516 4.365 -11.123 1.00 90.56 191 GLN A CA 1
ATOM 1408 C C . GLN A 1 191 ? -6.600 2.832 -11.085 1.00 90.56 191 GLN A C 1
ATOM 1410 O O . GLN A 1 191 ? -5.580 2.150 -11.108 1.00 90.56 191 GLN A O 1
ATOM 1415 N N . ILE A 1 192 ? -7.814 2.275 -11.060 1.00 90.25 192 ILE A N 1
ATOM 1416 C CA . ILE A 1 192 ? -8.060 0.828 -11.129 1.00 90.25 192 ILE A CA 1
ATOM 1417 C C . ILE A 1 192 ? -7.552 0.262 -12.457 1.00 90.25 192 ILE A C 1
ATOM 1419 O O . ILE A 1 192 ? -6.921 -0.797 -12.464 1.00 90.25 192 ILE A O 1
ATOM 1423 N N . LYS A 1 193 ? -7.822 0.954 -13.569 1.00 92.00 193 LYS A N 1
ATOM 1424 C CA . LYS A 1 193 ? -7.347 0.551 -14.894 1.00 92.00 193 LYS A CA 1
ATOM 1425 C C . LYS A 1 193 ? -5.822 0.587 -14.966 1.00 92.00 193 LYS A C 1
ATOM 1427 O O . LYS A 1 193 ? -5.224 -0.403 -15.367 1.00 92.00 193 LYS A O 1
ATOM 1432 N N . ASP A 1 194 ? -5.214 1.680 -14.522 1.00 90.25 194 ASP A N 1
ATOM 1433 C CA . ASP A 1 194 ? -3.765 1.863 -14.523 1.00 90.25 194 ASP A CA 1
ATOM 1434 C C . ASP A 1 194 ? -3.051 0.754 -13.748 1.00 90.25 194 ASP A C 1
ATOM 1436 O O . ASP A 1 194 ? -2.138 0.120 -14.271 1.00 90.25 194 ASP A O 1
ATOM 1440 N N . LEU A 1 195 ? -3.508 0.463 -12.523 1.00 89.25 195 LEU A N 1
ATOM 1441 C CA . LEU A 1 195 ? -2.948 -0.617 -11.709 1.00 89.25 195 LEU A CA 1
ATOM 1442 C C . LEU A 1 195 ? -3.066 -1.976 -12.415 1.00 89.25 195 LEU A C 1
ATOM 1444 O O . LEU A 1 195 ? -2.131 -2.771 -12.375 1.00 89.25 195 LEU A O 1
ATOM 1448 N N . GLY A 1 196 ? -4.195 -2.243 -13.079 1.00 90.81 196 GLY A N 1
ATOM 1449 C CA . GLY A 1 196 ? -4.387 -3.469 -13.855 1.00 90.81 196 GLY A CA 1
ATOM 1450 C C . GLY A 1 196 ? -3.431 -3.570 -15.045 1.00 90.81 196 GLY A C 1
ATOM 1451 O O . GLY A 1 196 ? -2.807 -4.613 -15.247 1.00 90.81 196 GLY A O 1
ATOM 1452 N N . ASP A 1 197 ? -3.274 -2.479 -15.792 1.00 90.44 197 ASP A N 1
ATOM 1453 C CA . ASP A 1 197 ? -2.388 -2.412 -16.953 1.00 90.44 197 ASP A CA 1
ATOM 1454 C C . ASP A 1 197 ? -0.918 -2.589 -16.546 1.00 90.44 197 ASP A C 1
ATOM 1456 O O . ASP A 1 197 ? -0.175 -3.303 -17.214 1.00 90.44 197 ASP A O 1
ATOM 1460 N N . TRP A 1 198 ? -0.489 -1.998 -15.427 1.00 88.19 198 TRP A N 1
ATOM 1461 C CA . TRP A 1 198 ? 0.893 -2.115 -14.949 1.00 88.19 198 TRP A CA 1
ATOM 1462 C C . TRP A 1 198 ? 1.218 -3.511 -14.420 1.00 88.19 198 TRP A C 1
ATOM 1464 O O . TRP A 1 198 ? 2.317 -4.014 -14.644 1.00 88.19 198 TRP A O 1
ATOM 1474 N N . VAL A 1 199 ? 0.264 -4.173 -13.761 1.00 89.69 199 VAL A N 1
ATOM 1475 C CA . VAL A 1 199 ? 0.415 -5.588 -13.387 1.00 89.69 199 VAL A CA 1
ATOM 1476 C C . VAL A 1 199 ? 0.563 -6.454 -14.639 1.00 89.69 199 VAL A C 1
ATOM 1478 O O . VAL A 1 199 ? 1.437 -7.320 -14.691 1.00 89.69 199 VAL A O 1
ATOM 1481 N N . ALA A 1 200 ? -0.264 -6.210 -15.660 1.00 91.00 200 ALA A N 1
ATOM 1482 C CA . ALA A 1 200 ? -0.178 -6.924 -16.928 1.00 91.00 200 ALA A CA 1
ATOM 1483 C C . ALA A 1 200 ? 1.164 -6.674 -17.636 1.00 91.00 200 ALA A C 1
ATOM 1485 O O . ALA A 1 200 ? 1.762 -7.623 -18.141 1.00 91.00 200 ALA A O 1
ATOM 1486 N N . GLU A 1 201 ? 1.668 -5.436 -17.613 1.00 89.12 201 GLU A N 1
ATOM 1487 C CA . GLU A 1 201 ? 2.992 -5.058 -18.122 1.00 89.12 201 GLU A CA 1
ATOM 1488 C C . GLU A 1 201 ? 4.087 -5.891 -17.437 1.00 89.12 201 GLU A C 1
ATOM 1490 O O . GLU A 1 201 ? 4.806 -6.620 -18.123 1.00 89.12 201 GLU A O 1
ATOM 1495 N N . ILE A 1 202 ? 4.143 -5.900 -16.097 1.00 87.44 202 ILE A N 1
ATOM 1496 C CA . ILE A 1 202 ? 5.135 -6.677 -15.331 1.00 87.44 202 ILE A CA 1
ATOM 1497 C C . ILE A 1 202 ? 5.069 -8.169 -15.690 1.00 87.44 202 ILE A C 1
ATOM 1499 O O . ILE A 1 202 ? 6.091 -8.778 -16.009 1.00 87.44 202 ILE A O 1
ATOM 1503 N N . HIS A 1 203 ? 3.876 -8.769 -15.674 1.00 90.38 203 HIS A N 1
ATOM 1504 C CA . HIS A 1 203 ? 3.704 -10.190 -15.983 1.00 90.38 203 HIS A CA 1
ATOM 1505 C C . HIS A 1 203 ? 4.093 -10.531 -17.426 1.00 90.38 203 HIS A C 1
ATOM 1507 O O . HIS A 1 203 ? 4.740 -11.554 -17.654 1.00 90.38 203 HIS A O 1
ATOM 1513 N N . SER A 1 204 ? 3.751 -9.671 -18.391 1.00 90.69 204 SER A N 1
ATOM 1514 C CA . SER A 1 204 ? 4.051 -9.897 -19.809 1.00 90.69 204 SER A CA 1
ATOM 1515 C C . SER A 1 204 ? 5.550 -9.977 -20.091 1.00 90.69 204 SER A C 1
ATOM 1517 O O . SER A 1 204 ? 5.966 -10.727 -20.972 1.00 90.69 204 SER A O 1
ATOM 1519 N N . VAL A 1 205 ? 6.358 -9.252 -19.315 1.00 88.19 205 VAL A N 1
ATOM 1520 C CA . VAL A 1 205 ? 7.815 -9.258 -19.449 1.00 88.19 205 VAL A CA 1
ATOM 1521 C C . VAL A 1 205 ? 8.451 -10.341 -18.583 1.00 88.19 205 VAL A C 1
ATOM 1523 O O . VAL A 1 205 ? 9.439 -10.942 -18.993 1.00 88.19 205 VAL A O 1
ATOM 1526 N N . MET A 1 206 ? 7.901 -10.632 -17.402 1.00 87.88 206 MET A N 1
ATOM 1527 C CA . MET A 1 206 ? 8.457 -11.648 -16.503 1.00 87.88 206 MET A CA 1
ATOM 1528 C C . MET A 1 206 ? 8.256 -13.075 -17.023 1.00 87.88 206 MET A C 1
ATOM 1530 O O . MET A 1 206 ? 9.195 -13.864 -16.979 1.00 87.88 206 MET A O 1
ATOM 1534 N N . TYR A 1 207 ? 7.064 -13.423 -17.516 1.00 88.00 207 TYR A N 1
ATOM 1535 C CA . TYR A 1 207 ? 6.741 -14.813 -17.868 1.00 88.00 207 TYR A CA 1
ATOM 1536 C C . TYR A 1 207 ? 7.612 -15.438 -18.965 1.00 88.00 207 TYR A C 1
ATOM 1538 O O . TYR A 1 207 ? 7.959 -16.604 -18.813 1.00 88.00 207 TYR A O 1
ATOM 1546 N N . PRO A 1 208 ? 8.027 -14.721 -20.025 1.00 88.25 208 PRO A N 1
ATOM 1547 C CA . PRO A 1 208 ? 8.955 -15.275 -21.013 1.00 88.25 208 PRO A CA 1
ATOM 1548 C C . PRO A 1 208 ? 10.356 -15.610 -20.474 1.00 88.25 208 PRO A C 1
ATOM 1550 O O . PRO A 1 208 ? 11.136 -16.230 -21.190 1.00 88.25 208 PRO A O 1
ATOM 1553 N N . ASN A 1 209 ? 10.697 -15.166 -19.258 1.00 81.38 209 ASN A N 1
ATOM 1554 C CA . ASN A 1 209 ? 12.008 -15.353 -18.631 1.00 81.38 209 ASN A CA 1
ATOM 1555 C C . ASN A 1 209 ? 12.007 -16.426 -17.518 1.00 81.38 209 ASN A C 1
ATOM 1557 O O . ASN A 1 209 ? 13.004 -16.546 -16.803 1.00 81.38 209 ASN A O 1
ATOM 1561 N N . LEU A 1 210 ? 10.899 -17.158 -17.339 1.00 77.31 210 LEU A N 1
ATOM 1562 C CA . LEU A 1 210 ? 10.764 -18.291 -16.409 1.00 77.31 210 LEU A CA 1
ATOM 1563 C C . LEU A 1 210 ? 11.023 -19.620 -17.126 1.00 77.31 210 LEU A C 1
ATOM 1565 O O . LEU A 1 210 ? 11.638 -20.501 -16.485 1.00 77.31 210 LEU A O 1
#

pLDDT: mean 78.92, std 11.43, range [45.94, 92.0]

Foldseek 3Di:
DQADPVVCVVCVVLQVLLVCLQPPDDPDALGASDPDPQFLQQSQQNLVSLLVCVVRVPDDGDSLVNSVSSVCNQQDPQFDADPVGATARGSPDRFLAALLSLQRHLLSQLSNCQSVVNVVSLVVSLVNCVVRWQVFFFDVVLQTAGARTDDDPPDGGRDRDPVSLVSNLVSLVSSLVSLCPGPCVVVCVVSNVVSVVNSVSSCVSVVVVD

Organism: NCBI:txid416441

InterPro domains:
  IPR008928 Six-hairpin glycosidase superfamily [SSF48208] (61-190)
  IPR010905 Glycosyl hydrolase, family 88 [PF07470] (52-188)
  IPR012341 Six-hairpin glycosidase-like superfamily [G3DSA:1.50.10.10] (48-202)